Protein AF-0000000087415849 (afdb_homodimer)

Solvent-accessible surface area (backbone atoms only — not comparable to full-atom values): 15304 Å² total; per-residue (Å²): 127,68,75,73,35,54,38,46,50,70,67,53,24,67,63,36,63,35,88,40,70,30,38,39,34,35,32,37,76,85,81,66,40,75,42,67,36,40,42,42,52,35,32,41,36,89,84,18,43,37,34,25,36,55,45,55,60,80,37,65,64,57,57,14,32,71,75,35,32,56,36,37,39,36,40,61,42,97,49,34,28,35,33,37,31,29,44,39,47,65,53,69,80,41,80,63,102,55,57,24,25,45,34,42,32,43,42,58,36,31,32,62,30,50,41,89,51,55,30,42,72,36,57,46,38,64,42,75,74,56,60,65,68,59,50,52,51,50,48,54,55,50,52,55,53,40,75,74,101,128,68,74,74,35,53,38,45,50,70,67,53,25,66,62,36,63,35,90,40,70,30,38,40,35,36,33,36,75,84,80,66,40,75,43,66,38,39,45,40,52,35,31,41,36,90,84,18,42,37,35,25,34,55,44,55,59,81,37,65,64,57,56,14,31,69,75,37,32,57,36,36,39,37,41,60,41,97,50,34,27,35,33,37,31,30,44,40,48,64,51,69,80,44,80,65,102,53,56,23,26,45,34,41,31,43,42,58,34,31,32,62,30,49,42,88,51,55,31,41,72,37,56,47,40,64,42,73,74,57,60,66,68,58,51,52,52,50,48,53,55,51,52,55,52,40,75,72,101

Secondary structure (DSSP, 8-state):
-PPEESS--HHHHHH-SSSS-EEEEEE-TTT--EEEEEE--EEEPTTSSEEEEEEETT-HHHHHHHH--EEEEEEEETTEEEEEEEEEEEEEEEESSSEEEEEEEEEEEEEE-PPTTEEEEE--EEEE-S-HHHHHHHHHHHHHHHHT-/-PPEESS--HHHHHH-SSSS-EEEEEE-TTT--EEEEEE--EEEPTTSSEEEEEEETT-HHHHHHHH--EEEEEEEETTEEEEEEEEEEEEEEEESSSEEEEEEEEEEEEEE-PPTTEEEEE--EEEE-S-HHHHHHHHHHHHHHHHT-

InterPro domains:
  IPR012349 FMN-binding split barrel [G3DSA:2.30.110.10] (2-148)

Radius of gyration: 18.66 Å; Cα contacts (8 Å, |Δi|>4): 755; chains: 2; bounding box: 39×53×45 Å

pLDDT: mean 96.97, std 5.32, range [48.12, 98.94]

Structure (mmCIF, N/CA/C/O backbone):
data_AF-0000000087415849-model_v1
#
loop_
_entity.id
_entity.type
_entity.pdbx_description
1 polymer "Pyridoxamine 5'-phosphate oxidase putative domain-containing protein"
#
loop_
_atom_site.group_PDB
_atom_site.id
_atom_site.type_symbol
_atom_site.label_atom_id
_atom_site.label_alt_id
_atom_site.label_comp_id
_atom_site.label_asym_id
_atom_site.label_entity_id
_atom_site.label_seq_id
_atom_site.pdbx_PDB_ins_code
_atom_site.Cartn_x
_atom_site.Cartn_y
_atom_site.Cartn_z
_atom_site.occupancy
_atom_site.B_iso_or_equiv
_atom_site.auth_seq_id
_atom_site.auth_comp_id
_atom_site.auth_asym_id
_atom_site.auth_atom_id
_atom_site.pdbx_PDB_model_num
ATOM 1 N N . MET A 1 1 ? -17.453 6.531 6.57 1 48.94 1 MET A N 1
ATOM 2 C CA . MET A 1 1 ? -16.547 5.484 6.086 1 48.94 1 MET A CA 1
ATOM 3 C C . MET A 1 1 ? -17.203 4.699 4.949 1 48.94 1 MET A C 1
ATOM 5 O O . MET A 1 1 ? -18.422 4.527 4.922 1 48.94 1 MET A O 1
ATOM 9 N N . GLY A 1 2 ? -16.5 4.715 3.727 1 64.19 2 GLY A N 1
ATOM 10 C CA . GLY A 1 2 ? -17.203 4.125 2.598 1 64.19 2 GLY A CA 1
ATOM 11 C C . GLY A 1 2 ? -17.672 2.711 2.867 1 64.19 2 GLY A C 1
ATOM 12 O O . GLY A 1 2 ? -17.281 2.092 3.855 1 64.19 2 GLY A O 1
ATOM 13 N N . LYS A 1 3 ? -18.625 2.18 2.221 1 79.44 3 LYS A N 1
ATOM 14 C CA . LYS A 1 3 ? -19.219 0.847 2.27 1 79.44 3 LYS A CA 1
ATOM 15 C C . LYS A 1 3 ? -18.156 -0.236 2.154 1 79.44 3 LYS A C 1
ATOM 17 O O . LYS A 1 3 ? -17.234 -0.13 1.333 1 79.44 3 LYS A O 1
ATOM 22 N N . VAL A 1 4 ? -18.125 -1.178 3.168 1 93.56 4 VAL A N 1
ATOM 23 C CA . VAL A 1 4 ? -17.25 -2.348 3.145 1 93.56 4 VAL A CA 1
ATOM 24 C C . VAL A 1 4 ? -17.984 -3.531 2.525 1 93.56 4 VAL A C 1
ATOM 26 O O . VAL A 1 4 ? -19.078 -3.896 2.979 1 93.56 4 VAL A O 1
ATOM 29 N N . LEU A 1 5 ? -17.391 -4.109 1.43 1 96.62 5 LEU A N 1
ATOM 30 C CA . LEU A 1 5 ? -17.953 -5.277 0.756 1 96.62 5 LEU A CA 1
ATOM 31 C C . LEU A 1 5 ? -17.188 -6.543 1.134 1 96.62 5 LEU A C 1
ATOM 33 O O . LEU A 1 5 ? -16.062 -6.469 1.619 1 96.62 5 LEU A O 1
ATOM 37 N N . ASP A 1 6 ? -17.844 -7.691 0.842 1 97.69 6 ASP A N 1
ATOM 38 C CA . ASP A 1 6 ? -17.172 -8.938 1.201 1 97.69 6 ASP A CA 1
ATOM 39 C C . ASP A 1 6 ? -16.703 -9.68 -0.044 1 97.69 6 ASP A C 1
ATOM 41 O O . ASP A 1 6 ? -16.25 -10.828 0.046 1 97.69 6 ASP A O 1
ATOM 45 N N . THR A 1 7 ? -16.922 -9.07 -1.147 1 98.38 7 THR A N 1
ATOM 46 C CA . THR A 1 7 ? -16.422 -9.57 -2.424 1 98.38 7 THR A CA 1
ATOM 47 C C . THR A 1 7 ? -15.953 -8.414 -3.305 1 98.38 7 THR A C 1
ATOM 49 O O . THR A 1 7 ? -16.406 -7.281 -3.148 1 98.38 7 THR A O 1
ATOM 52 N N . LEU A 1 8 ? -15.016 -8.734 -4.16 1 98.69 8 LEU A N 1
ATOM 53 C CA . LEU A 1 8 ? -14.641 -7.746 -5.168 1 98.69 8 LEU A CA 1
ATOM 54 C C . LEU A 1 8 ? -15.812 -7.422 -6.082 1 98.69 8 LEU A C 1
ATOM 56 O O . LEU A 1 8 ? -16.578 -8.312 -6.457 1 98.69 8 LEU A O 1
ATOM 60 N N . SER A 1 9 ? -15.977 -6.188 -6.391 1 97.88 9 SER A N 1
ATOM 61 C CA . SER A 1 9 ? -16.906 -5.824 -7.457 1 97.88 9 SER A CA 1
ATOM 62 C C . SER A 1 9 ? -16.469 -6.406 -8.797 1 97.88 9 SER A C 1
ATOM 64 O O . SER A 1 9 ? -15.297 -6.754 -8.969 1 97.88 9 SER A O 1
ATOM 66 N N . GLU A 1 10 ? -17.328 -6.453 -9.727 1 97.62 10 GLU A N 1
ATOM 67 C CA . GLU A 1 10 ? -16.984 -6.922 -11.062 1 97.62 10 GLU A CA 1
ATOM 68 C C . GLU A 1 10 ? -15.906 -6.047 -11.695 1 97.62 10 GLU A C 1
ATOM 70 O O . GLU A 1 10 ? -15.062 -6.543 -12.445 1 97.62 10 GLU A O 1
ATOM 75 N N . GLU A 1 11 ? -15.977 -4.793 -11.492 1 97.62 11 GLU A N 1
ATOM 76 C CA . GLU A 1 11 ? -14.984 -3.859 -12.008 1 97.62 11 GLU A CA 1
ATOM 77 C C . GLU A 1 11 ? -13.586 -4.191 -11.477 1 97.62 11 GLU A C 1
ATOM 79 O O . GLU A 1 11 ? -12.625 -4.219 -12.242 1 97.62 11 GLU A O 1
ATOM 84 N N . LEU A 1 12 ? -13.531 -4.453 -10.172 1 98.31 12 LEU A N 1
ATOM 85 C CA . LEU A 1 12 ? -12.242 -4.777 -9.57 1 98.31 12 LEU A CA 1
ATOM 86 C C . LEU A 1 12 ? -11.742 -6.133 -10.055 1 98.31 12 LEU A C 1
ATOM 88 O O . LEU A 1 12 ? -10.547 -6.324 -10.25 1 98.31 12 LEU A O 1
ATOM 92 N N . VAL A 1 13 ? -12.695 -7.074 -10.195 1 98.44 13 VAL A N 1
ATOM 93 C CA . VAL A 1 13 ? -12.312 -8.375 -10.75 1 98.44 13 VAL A CA 1
ATOM 94 C C . VAL A 1 13 ? -11.688 -8.18 -12.125 1 98.44 13 VAL A C 1
ATOM 96 O O . VAL A 1 13 ? -10.633 -8.742 -12.414 1 98.44 13 VAL A O 1
ATOM 99 N N . GLY A 1 14 ? -12.352 -7.395 -12.961 1 98.06 14 GLY A N 1
ATOM 100 C CA . GLY A 1 14 ? -11.828 -7.125 -14.289 1 98.06 14 GLY A CA 1
ATOM 101 C C . GLY A 1 14 ? -10.5 -6.398 -14.273 1 98.06 14 GLY A C 1
ATOM 102 O O . GLY A 1 14 ? -9.656 -6.609 -15.148 1 98.06 14 GLY A O 1
ATOM 103 N N . TYR A 1 15 ? -10.273 -5.555 -13.352 1 98.19 15 TYR A N 1
ATOM 104 C CA . TYR A 1 15 ? -9.07 -4.75 -13.219 1 98.19 15 TYR A CA 1
ATOM 105 C C . TYR A 1 15 ? -7.887 -5.602 -12.773 1 98.19 15 TYR A C 1
ATOM 107 O O . TYR A 1 15 ? -6.754 -5.383 -13.211 1 98.19 15 TYR A O 1
ATOM 115 N N . LEU A 1 16 ? -8.18 -6.594 -11.883 1 98.5 16 LEU A N 1
ATOM 116 C CA . LEU A 1 16 ? -7.121 -7.383 -11.258 1 98.5 16 LEU A CA 1
ATOM 117 C C . LEU A 1 16 ? -6.918 -8.703 -11.992 1 98.5 16 LEU A C 1
ATOM 119 O O . LEU A 1 16 ? -7.121 -9.773 -11.43 1 98.5 16 LEU A O 1
ATOM 123 N N . GLN A 1 17 ? -6.523 -8.57 -13.195 1 97.69 17 GLN A N 1
ATOM 124 C CA . GLN A 1 17 ? -6.254 -9.727 -14.047 1 97.69 17 GLN A CA 1
ATOM 125 C C . GLN A 1 17 ? -4.793 -9.742 -14.492 1 97.69 17 GLN A C 1
ATOM 127 O O . GLN A 1 17 ? -4.477 -10.25 -15.578 1 97.69 17 GLN A O 1
ATOM 132 N N . GLY A 1 18 ? -3.914 -9.109 -13.68 1 94.69 18 GLY A N 1
ATOM 133 C CA . GLY A 1 18 ? -2.49 -9.055 -13.969 1 94.69 18 GLY A CA 1
ATOM 134 C C . GLY A 1 18 ? -2.045 -7.707 -14.516 1 94.69 18 GLY A C 1
ATOM 135 O O . GLY A 1 18 ? -2.867 -6.816 -14.727 1 94.69 18 GLY A O 1
ATOM 136 N N . GLU A 1 19 ? -0.673 -7.559 -14.531 1 93.12 19 GLU A N 1
ATOM 137 C CA . GLU A 1 19 ? -0.007 -6.395 -15.109 1 93.12 19 GLU A CA 1
ATOM 138 C C . GLU A 1 19 ? -0.35 -5.125 -14.336 1 93.12 19 GLU A C 1
ATOM 140 O O . GLU A 1 19 ? -0.548 -4.066 -14.938 1 93.12 19 GLU A O 1
ATOM 145 N N . ARG A 1 20 ? -0.629 -5.25 -13.117 1 97.5 20 ARG A N 1
ATOM 146 C CA . ARG A 1 20 ? -0.862 -4.141 -12.203 1 97.5 20 ARG A CA 1
ATOM 147 C C . ARG A 1 20 ? 0.138 -4.164 -11.055 1 97.5 20 ARG A C 1
ATOM 149 O O . ARG A 1 20 ? 0.662 -5.223 -10.695 1 97.5 20 ARG A O 1
ATOM 156 N N . ILE A 1 21 ? 0.485 -2.988 -10.555 1 98.81 21 ILE A N 1
ATOM 157 C CA . ILE A 1 21 ? 1.25 -2.902 -9.312 1 98.81 21 ILE A CA 1
ATOM 158 C C . ILE A 1 21 ? 0.306 -3.004 -8.117 1 98.81 21 ILE A C 1
ATOM 160 O O . ILE A 1 21 ? -0.576 -2.16 -7.941 1 98.81 21 ILE A O 1
ATOM 164 N N . VAL A 1 22 ? 0.44 -4.047 -7.324 1 98.94 22 VAL A N 1
ATOM 165 C CA . VAL A 1 22 ? -0.411 -4.273 -6.16 1 98.94 22 VAL A CA 1
ATOM 166 C C . VAL A 1 22 ? 0.448 -4.367 -4.902 1 98.94 22 VAL A C 1
ATOM 168 O O . VAL A 1 22 ? 1.491 -5.023 -4.898 1 98.94 22 VAL A O 1
ATOM 171 N N . SER A 1 23 ? 0.061 -3.613 -3.854 1 98.94 23 SER A N 1
ATOM 172 C CA . SER A 1 23 ? 0.732 -3.715 -2.562 1 98.94 23 SER A CA 1
ATOM 173 C C . SER A 1 23 ? 0.314 -4.98 -1.82 1 98.94 23 SER A C 1
ATOM 175 O O . SER A 1 23 ? -0.87 -5.324 -1.784 1 98.94 23 SER A O 1
ATOM 177 N N . LEU A 1 24 ? 1.244 -5.688 -1.299 1 98.94 24 LEU A N 1
ATOM 178 C CA . LEU A 1 24 ? 1.004 -6.855 -0.456 1 98.94 24 LEU A CA 1
ATOM 179 C C . LEU A 1 24 ? 1.505 -6.609 0.964 1 98.94 24 LEU A C 1
ATOM 181 O O . LEU A 1 24 ? 2.697 -6.383 1.176 1 98.94 24 LEU A O 1
ATOM 185 N N . ILE A 1 25 ? 0.582 -6.594 1.891 1 98.94 25 ILE A N 1
ATOM 186 C CA . ILE A 1 25 ? 0.915 -6.465 3.305 1 98.94 25 ILE A CA 1
ATOM 187 C C . ILE A 1 25 ? 0.754 -7.816 3.998 1 98.94 25 ILE A C 1
ATOM 189 O O . ILE A 1 25 ? -0.307 -8.438 3.918 1 98.94 25 ILE A O 1
ATOM 193 N N . THR A 1 26 ? 1.783 -8.305 4.566 1 98.94 26 THR A N 1
ATOM 194 C CA . THR A 1 26 ? 1.796 -9.508 5.395 1 98.94 26 THR A CA 1
ATOM 195 C C . THR A 1 26 ? 2.369 -9.203 6.773 1 98.94 26 THR A C 1
ATOM 197 O O . THR A 1 26 ? 2.734 -8.062 7.066 1 98.94 26 THR A O 1
ATOM 200 N N . ILE A 1 27 ? 2.352 -10.172 7.637 1 98.75 27 ILE A N 1
ATOM 201 C CA . ILE A 1 27 ? 2.891 -10.023 8.984 1 98.75 27 ILE A CA 1
ATOM 202 C C . ILE A 1 27 ? 4.172 -10.836 9.125 1 98.75 27 ILE A C 1
ATOM 204 O O . ILE A 1 27 ? 4.16 -12.062 8.953 1 98.75 27 ILE A O 1
ATOM 208 N N . ASP A 1 28 ? 5.25 -10.109 9.406 1 98.19 28 ASP A N 1
ATOM 209 C CA . ASP A 1 28 ? 6.547 -10.766 9.555 1 98.19 28 ASP A CA 1
ATOM 210 C C . ASP A 1 28 ? 6.527 -11.781 10.695 1 98.19 28 ASP A C 1
ATOM 212 O O . ASP A 1 28 ? 6.047 -11.484 11.789 1 98.19 28 ASP A O 1
ATOM 216 N N . VAL A 1 29 ? 7.102 -12.914 10.477 1 96.56 29 VAL A N 1
ATOM 217 C CA . VAL A 1 29 ? 7.016 -14.039 11.398 1 96.56 29 VAL A CA 1
ATOM 218 C C . VAL A 1 29 ? 7.82 -13.734 12.664 1 96.56 29 VAL A C 1
ATOM 220 O O . VAL A 1 29 ? 7.414 -14.102 13.766 1 96.56 29 VAL A O 1
ATOM 223 N N . GLU A 1 30 ? 8.883 -13.086 12.531 1 95.81 30 GLU A N 1
ATOM 224 C CA . GLU A 1 30 ? 9.781 -12.852 13.656 1 95.81 30 GLU A CA 1
ATOM 225 C C . GLU A 1 30 ? 9.367 -11.617 14.453 1 95.81 30 GLU A C 1
ATOM 227 O O . GLU A 1 30 ? 9.133 -11.703 15.664 1 95.81 30 GLU A O 1
ATOM 232 N N . SER A 1 31 ? 9.18 -10.508 13.789 1 96.38 31 SER A N 1
ATOM 233 C CA . SER A 1 31 ? 8.914 -9.242 14.477 1 96.38 31 SER A CA 1
ATOM 234 C C . SER A 1 31 ? 7.438 -9.094 14.812 1 96.38 31 SER A C 1
ATOM 236 O O . SER A 1 31 ? 7.062 -8.25 15.633 1 96.38 31 SER A O 1
ATOM 238 N N . LYS A 1 32 ? 6.609 -9.852 14.109 1 96.81 32 LYS A N 1
ATOM 239 C CA . LYS A 1 32 ? 5.156 -9.789 14.242 1 96.81 32 LYS A CA 1
ATOM 240 C C . LYS A 1 32 ? 4.621 -8.438 13.773 1 96.81 32 LYS A C 1
ATOM 242 O O . LYS A 1 32 ? 3.49 -8.062 14.094 1 96.81 32 LYS A O 1
ATOM 247 N N . LYS A 1 33 ? 5.422 -7.684 13.055 1 97.69 33 LYS A N 1
ATOM 248 C CA . LYS A 1 33 ? 5.023 -6.406 12.469 1 97.69 33 LYS A CA 1
ATOM 249 C C . LYS A 1 33 ? 4.668 -6.566 10.992 1 97.69 33 LYS A C 1
ATOM 251 O O . LYS A 1 33 ? 5.129 -7.5 10.336 1 97.69 33 LYS A O 1
ATOM 256 N N . PRO A 1 34 ? 3.83 -5.641 10.516 1 98.75 34 PRO A N 1
ATOM 257 C CA . PRO A 1 34 ? 3.5 -5.719 9.094 1 98.75 34 PRO A CA 1
ATOM 258 C C . PRO A 1 34 ? 4.711 -5.484 8.195 1 98.75 34 PRO A C 1
ATOM 260 O O . PRO A 1 34 ? 5.645 -4.781 8.586 1 98.75 34 PRO A O 1
ATOM 263 N N . THR A 1 35 ? 4.707 -6.074 7.012 1 98.62 35 THR A N 1
ATOM 264 C CA . THR A 1 35 ? 5.641 -5.84 5.914 1 98.62 35 THR A CA 1
ATOM 265 C C . THR A 1 35 ? 4.895 -5.441 4.645 1 98.62 35 THR A C 1
ATOM 267 O O . THR A 1 35 ? 3.707 -5.73 4.5 1 98.62 35 THR A O 1
ATOM 270 N N . LEU A 1 36 ? 5.547 -4.727 3.816 1 98.81 36 LEU A N 1
ATOM 271 C CA . LEU A 1 36 ? 4.965 -4.273 2.559 1 98.81 36 LEU A CA 1
ATOM 272 C C . LEU A 1 36 ? 5.848 -4.668 1.378 1 98.81 36 LEU A C 1
ATOM 274 O O . LEU A 1 36 ? 7.059 -4.445 1.402 1 98.81 36 LEU A O 1
ATOM 278 N N . ASP A 1 37 ? 5.254 -5.273 0.392 1 98.44 37 ASP A N 1
ATOM 279 C CA . ASP A 1 37 ? 5.887 -5.594 -0.884 1 98.44 37 ASP A CA 1
ATOM 280 C C . ASP A 1 37 ? 5 -5.184 -2.057 1 98.44 37 ASP A C 1
ATOM 282 O O . ASP A 1 37 ? 3.801 -4.953 -1.883 1 98.44 37 ASP A O 1
ATOM 286 N N . ALA A 1 38 ? 5.609 -5.051 -3.18 1 98.75 38 ALA A N 1
ATOM 287 C CA . ALA A 1 38 ? 4.848 -4.879 -4.414 1 98.75 38 ALA A CA 1
ATOM 288 C C . ALA A 1 38 ? 4.84 -6.164 -5.238 1 98.75 38 ALA A C 1
ATOM 290 O O . ALA A 1 38 ? 5.875 -6.816 -5.387 1 98.75 38 ALA A O 1
ATOM 291 N N . ILE A 1 39 ? 3.684 -6.527 -5.695 1 98.62 39 ILE A N 1
ATOM 292 C CA . ILE A 1 39 ? 3.545 -7.699 -6.551 1 98.62 39 ILE A CA 1
ATOM 293 C C . ILE A 1 39 ? 2.787 -7.324 -7.82 1 98.62 39 ILE A C 1
ATOM 295 O O . ILE A 1 39 ? 2.115 -6.293 -7.867 1 98.62 39 ILE A O 1
ATOM 299 N N . SER A 1 40 ? 2.893 -8.234 -8.828 1 98.38 40 SER A N 1
ATOM 300 C CA . SER A 1 40 ? 2.248 -7.879 -10.094 1 98.38 40 SER A CA 1
ATOM 301 C C . SER A 1 40 ? 1.547 -9.086 -10.711 1 98.38 40 SER A C 1
ATOM 303 O O . SER A 1 40 ? 0.674 -8.93 -11.57 1 98.38 40 SER A O 1
ATOM 305 N N . TRP A 1 41 ? 2.051 -10.32 -10.398 1 98.44 41 TRP A N 1
ATOM 306 C CA . TRP A 1 41 ? 1.412 -11.523 -10.922 1 98.44 41 TRP A CA 1
ATOM 307 C C . TRP A 1 41 ? 0.203 -11.914 -10.078 1 98.44 41 TRP A C 1
ATOM 309 O O . TRP A 1 41 ? 0.336 -12.633 -9.086 1 98.44 41 TRP A O 1
ATOM 319 N N . LEU A 1 42 ? -1.003 -11.461 -10.492 1 98.75 42 LEU A N 1
ATOM 320 C CA . LEU A 1 42 ? -2.205 -11.75 -9.719 1 98.75 42 LEU A CA 1
ATOM 321 C C . LEU A 1 42 ? -3.426 -11.852 -10.625 1 98.75 42 LEU A C 1
ATOM 323 O O . LEU A 1 42 ? -3.482 -11.195 -11.672 1 98.75 42 LEU A O 1
ATOM 327 N N . VAL A 1 43 ? -4.375 -12.641 -10.219 1 98.75 43 VAL A N 1
ATOM 328 C CA . VAL A 1 43 ? -5.641 -12.828 -10.922 1 98.75 43 VAL A CA 1
ATOM 329 C C . VAL A 1 43 ? -6.789 -12.875 -9.914 1 98.75 43 VAL A C 1
ATOM 331 O O . VAL A 1 43 ? -6.75 -13.656 -8.961 1 98.75 43 VAL A O 1
ATOM 334 N N . ALA A 1 44 ? -7.727 -12 -10.109 1 98.75 44 ALA A N 1
ATOM 335 C CA . ALA A 1 44 ? -8.984 -12.133 -9.375 1 98.75 44 ALA A CA 1
ATOM 336 C C . ALA A 1 44 ? -9.938 -13.094 -10.086 1 98.75 44 ALA A C 1
ATOM 338 O O . ALA A 1 44 ? -10.078 -13.039 -11.312 1 98.75 44 ALA A O 1
ATOM 339 N N . HIS A 1 45 ? -10.531 -13.992 -9.336 1 98.5 45 HIS A N 1
ATOM 340 C CA . HIS A 1 45 ? -11.406 -15 -9.938 1 98.5 45 HIS A CA 1
ATOM 341 C C . HIS A 1 45 ? -12.836 -14.484 -10.062 1 98.5 45 HIS A C 1
ATOM 343 O O . HIS A 1 45 ? -13.242 -13.594 -9.312 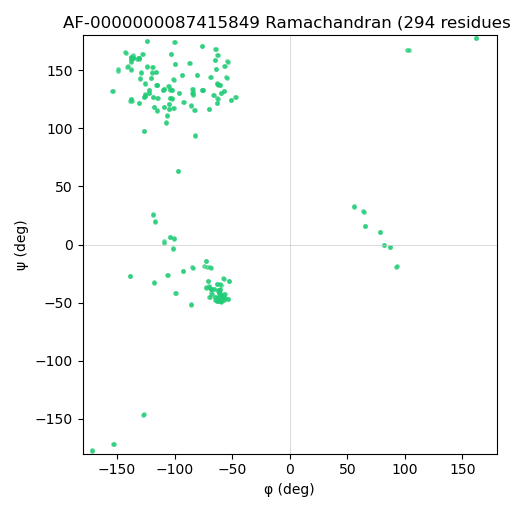1 98.5 45 HIS A O 1
ATOM 349 N N . PRO A 1 46 ? -13.555 -15.094 -11.016 1 97.19 46 PRO A N 1
ATOM 350 C CA . PRO A 1 46 ? -14.953 -14.688 -11.172 1 97.19 46 PRO A CA 1
ATOM 351 C C . PRO A 1 46 ? -15.75 -14.797 -9.875 1 97.19 46 PRO A C 1
ATOM 353 O O . PRO A 1 46 ? -15.555 -15.734 -9.109 1 97.19 46 PRO A O 1
ATOM 356 N N . GLY A 1 47 ? -16.641 -13.922 -9.602 1 97.62 47 GLY A N 1
ATOM 357 C CA . GLY A 1 47 ? -17.453 -13.898 -8.391 1 97.62 47 GLY A CA 1
ATOM 358 C C . GLY A 1 47 ? -16.844 -13.047 -7.293 1 97.62 47 GLY A C 1
ATOM 359 O O . GLY A 1 47 ? -17.531 -12.664 -6.348 1 97.62 47 GLY A O 1
ATOM 360 N N . GLY A 1 48 ? -15.562 -12.766 -7.379 1 98.56 48 GLY A N 1
ATOM 361 C CA . GLY A 1 48 ? -14.914 -11.781 -6.52 1 98.56 48 GLY A CA 1
ATOM 362 C C . GLY A 1 48 ? -14.625 -12.312 -5.129 1 98.56 48 GLY A C 1
ATOM 363 O O . GLY A 1 48 ? -14.25 -11.547 -4.234 1 98.56 48 GLY A O 1
ATOM 364 N N . LYS A 1 49 ? -14.758 -13.57 -4.895 1 98.56 49 LYS A N 1
ATOM 365 C CA . LYS A 1 49 ? -14.609 -14.148 -3.562 1 98.56 49 LYS A CA 1
ATOM 366 C C . LYS A 1 49 ? -13.18 -14.617 -3.32 1 98.56 49 LYS A C 1
ATOM 368 O O . LYS A 1 49 ? -12.766 -14.812 -2.174 1 98.56 49 LYS A O 1
ATOM 373 N N . THR A 1 50 ? -12.438 -14.883 -4.391 1 98.69 50 THR A N 1
ATOM 374 C CA . THR A 1 50 ? -11.07 -15.375 -4.27 1 98.69 50 THR A CA 1
ATOM 375 C C . THR A 1 50 ? -10.156 -14.695 -5.285 1 98.69 50 THR A C 1
ATOM 377 O O . THR A 1 50 ? -10.625 -14.219 -6.324 1 98.69 50 THR A O 1
ATOM 380 N N . LEU A 1 51 ? -8.945 -14.547 -4.977 1 98.44 51 LEU A N 1
ATOM 381 C CA . LEU A 1 51 ? -7.891 -14.156 -5.906 1 98.44 51 LEU A CA 1
ATOM 382 C C . LEU A 1 51 ? -6.625 -14.977 -5.676 1 98.44 51 LEU A C 1
ATOM 384 O O . LEU A 1 51 ? -6.473 -15.602 -4.625 1 98.44 51 LEU A O 1
ATOM 388 N N . SER A 1 52 ? -5.801 -15.055 -6.672 1 98.88 52 SER A N 1
ATOM 389 C CA . SER A 1 52 ? -4.516 -15.742 -6.57 1 98.88 52 SER A CA 1
ATOM 390 C C . SER A 1 52 ? -3.377 -14.859 -7.074 1 98.88 52 SER A C 1
ATOM 392 O O . SER A 1 52 ? -3.568 -14.039 -7.973 1 98.88 52 SER A O 1
ATOM 394 N N . PHE A 1 53 ? -2.234 -15.016 -6.504 1 98.88 53 PHE A N 1
ATOM 395 C CA . PHE A 1 53 ? -1.031 -14.367 -7.008 1 98.88 53 PHE A CA 1
ATOM 396 C C . PHE A 1 53 ? 0.181 -15.273 -6.863 1 98.88 53 PHE A C 1
ATOM 398 O O . PHE A 1 53 ? 0.114 -16.297 -6.184 1 98.88 53 PHE A O 1
ATOM 405 N N . ALA A 1 54 ? 1.223 -14.914 -7.543 1 98.56 54 ALA A N 1
ATOM 406 C CA . ALA A 1 54 ? 2.455 -15.695 -7.5 1 98.56 54 ALA A CA 1
ATOM 407 C C . ALA A 1 54 ? 3.621 -14.859 -6.992 1 98.56 54 ALA A C 1
ATOM 409 O O . ALA A 1 54 ? 3.701 -13.656 -7.27 1 98.56 54 ALA A O 1
ATOM 410 N N . VAL A 1 55 ? 4.461 -15.492 -6.254 1 98.38 55 VAL A N 1
ATOM 411 C CA . VAL A 1 55 ? 5.715 -14.898 -5.797 1 98.38 55 VAL A CA 1
ATOM 412 C C . VAL A 1 55 ? 6.852 -15.906 -5.953 1 98.38 55 VAL A C 1
ATOM 414 O O . VAL A 1 55 ? 6.605 -17.094 -6.148 1 98.38 55 VAL A O 1
ATOM 417 N N . GLY A 1 56 ? 8.102 -15.367 -5.965 1 97.69 56 GLY A N 1
ATOM 418 C CA . GLY A 1 56 ? 9.227 -16.297 -5.945 1 97.69 56 GLY A CA 1
ATOM 419 C C . GLY A 1 56 ? 9.195 -17.25 -4.762 1 97.69 56 GLY A C 1
ATOM 420 O O . GLY A 1 56 ? 8.703 -16.891 -3.688 1 97.69 56 GLY A O 1
ATOM 421 N N . HIS A 1 57 ? 9.789 -18.406 -4.914 1 97.75 57 HIS A N 1
ATOM 422 C CA . HIS A 1 57 ? 9.664 -19.469 -3.916 1 97.75 57 HIS A CA 1
ATOM 423 C C . HIS A 1 57 ? 10.391 -19.094 -2.625 1 97.75 57 HIS A C 1
ATOM 425 O O . HIS A 1 57 ? 10.094 -19.641 -1.562 1 97.75 57 HIS A O 1
ATOM 431 N N . LYS A 1 58 ? 11.336 -18.141 -2.643 1 96.81 58 LYS A N 1
ATOM 432 C CA . LYS A 1 58 ? 12.07 -17.734 -1.451 1 96.81 58 LYS A CA 1
ATOM 433 C C . LYS A 1 58 ? 11.508 -16.438 -0.875 1 96.81 58 LYS A C 1
ATOM 435 O O . LYS A 1 58 ? 12.102 -15.844 0.024 1 96.81 58 LYS A O 1
ATOM 440 N N . ALA A 1 59 ? 10.438 -15.992 -1.454 1 97.25 59 ALA A N 1
ATOM 441 C CA . ALA A 1 59 ? 9.852 -14.727 -1.008 1 97.25 59 ALA A CA 1
ATOM 442 C C . ALA A 1 59 ? 9.516 -14.773 0.479 1 97.25 59 ALA A C 1
ATOM 444 O O . ALA A 1 59 ? 8.898 -15.734 0.952 1 97.25 59 ALA A O 1
ATOM 445 N N . THR A 1 60 ? 9.914 -13.75 1.182 1 97.19 60 THR A N 1
ATOM 446 C CA . THR A 1 60 ? 9.609 -13.609 2.602 1 97.19 60 THR A CA 1
ATOM 447 C C . THR A 1 60 ? 8.102 -13.57 2.828 1 97.19 60 THR A C 1
ATOM 449 O O . THR A 1 60 ? 7.602 -14.086 3.832 1 97.19 60 THR A O 1
ATOM 452 N N . SER A 1 61 ? 7.34 -12.977 1.879 1 98.5 61 SER A N 1
ATOM 453 C CA . SER A 1 61 ? 5.887 -12.883 2.006 1 98.5 61 SER A CA 1
ATOM 454 C C . SER A 1 61 ? 5.254 -14.273 2.051 1 98.5 61 SER A C 1
ATOM 456 O O . SER A 1 61 ? 4.281 -14.492 2.777 1 98.5 61 SER A O 1
ATOM 458 N N . ALA A 1 62 ? 5.742 -15.219 1.239 1 98.56 62 ALA A N 1
ATOM 459 C CA . ALA A 1 62 ? 5.215 -16.578 1.271 1 98.56 62 ALA A CA 1
ATOM 460 C C . ALA A 1 62 ? 5.434 -17.219 2.639 1 98.56 62 ALA A C 1
ATOM 462 O O . ALA A 1 62 ? 4.527 -17.844 3.188 1 98.56 62 ALA A O 1
ATOM 463 N N . ARG A 1 63 ? 6.617 -17.062 3.166 1 98.06 63 ARG A N 1
ATOM 464 C CA . ARG A 1 63 ? 6.926 -17.578 4.496 1 98.06 63 ARG A CA 1
ATOM 465 C C . ARG A 1 63 ? 6.016 -16.953 5.551 1 98.06 63 ARG A C 1
ATOM 467 O O . ARG A 1 63 ? 5.492 -17.656 6.418 1 98.06 63 ARG A O 1
ATOM 474 N N . ASN A 1 64 ? 5.891 -15.633 5.512 1 98.75 64 ASN A N 1
ATOM 475 C CA . ASN A 1 64 ? 5.012 -14.93 6.438 1 98.75 64 ASN A CA 1
ATOM 476 C C . ASN A 1 64 ? 3.594 -15.5 6.402 1 98.75 64 ASN A C 1
ATOM 478 O O . ASN A 1 64 ? 3.002 -15.766 7.449 1 98.75 64 ASN A O 1
ATOM 482 N N . ILE A 1 65 ? 3.057 -15.695 5.223 1 98.81 65 ILE A N 1
ATOM 483 C CA . ILE A 1 65 ? 1.675 -16.125 5.031 1 98.81 65 ILE A CA 1
ATOM 484 C C . ILE A 1 65 ? 1.489 -17.531 5.582 1 98.81 65 ILE A C 1
ATOM 486 O O . ILE A 1 65 ? 0.44 -17.844 6.148 1 98.81 65 ILE A O 1
ATOM 490 N N . GLN A 1 66 ? 2.488 -18.359 5.395 1 98.38 66 GLN A N 1
ATOM 491 C CA . GLN A 1 66 ? 2.42 -19.703 5.934 1 98.38 66 GLN A CA 1
ATOM 492 C C . GLN A 1 66 ? 2.219 -19.688 7.445 1 98.38 66 GLN A C 1
ATOM 494 O O . GLN A 1 66 ? 1.573 -20.578 8.008 1 98.38 66 GLN A O 1
ATOM 499 N N . HIS A 1 67 ? 2.682 -18.688 8.102 1 98.19 67 HIS A N 1
ATOM 500 C CA . HIS A 1 67 ? 2.619 -18.609 9.555 1 98.19 67 HIS A CA 1
ATOM 501 C C . HIS A 1 67 ? 1.455 -17.734 10.008 1 98.19 67 HIS A C 1
ATOM 503 O O . HIS A 1 67 ? 0.837 -18 11.039 1 98.19 67 HIS A O 1
ATOM 509 N N . GLU A 1 68 ? 1.232 -16.641 9.367 1 98.31 68 GLU A N 1
ATOM 510 C CA . GLU A 1 68 ? 0.134 -15.719 9.602 1 98.31 68 GLU A CA 1
ATOM 511 C C . GLU A 1 68 ? -0.64 -15.438 8.32 1 98.31 68 GLU A C 1
ATOM 513 O O . GLU A 1 68 ? -0.277 -14.539 7.551 1 98.31 68 GLU A O 1
ATOM 518 N N . PRO A 1 69 ? -1.76 -16.141 8.133 1 98.62 69 PRO A N 1
ATOM 519 C CA . PRO A 1 69 ? -2.428 -16.156 6.832 1 98.62 69 PRO A CA 1
ATOM 520 C C . PRO A 1 69 ? -3.137 -14.844 6.508 1 98.62 69 PRO A C 1
ATOM 522 O O . PRO A 1 69 ? -3.574 -14.633 5.375 1 98.62 69 PRO A O 1
ATOM 525 N N . TYR A 1 70 ? -3.312 -13.977 7.52 1 98.69 70 TYR A N 1
ATOM 526 C CA . TYR A 1 70 ? -3.975 -12.695 7.273 1 98.69 70 TYR A CA 1
ATOM 527 C C . TYR A 1 70 ? -3.137 -11.812 6.359 1 98.69 70 TYR A C 1
ATOM 529 O O . TYR A 1 70 ? -1.941 -11.625 6.59 1 98.69 70 TYR A O 1
ATOM 537 N N . IL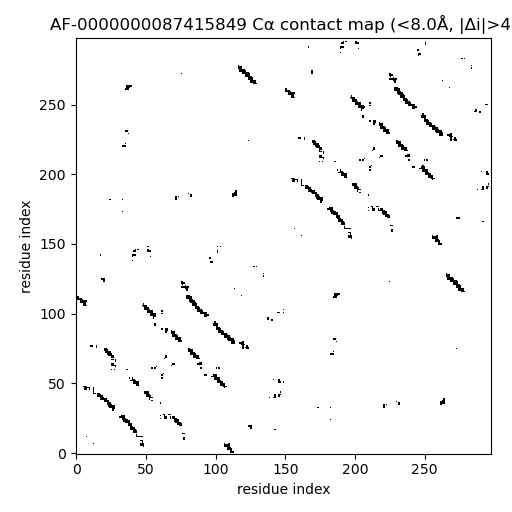E A 1 71 ? -3.74 -11.289 5.285 1 98.94 71 ILE A N 1
ATOM 538 C CA . ILE A 1 71 ? -3.01 -10.391 4.395 1 98.94 71 ILE A CA 1
ATOM 539 C C . ILE A 1 71 ? -3.904 -9.219 3.994 1 98.94 71 ILE A C 1
ATOM 541 O O . ILE A 1 71 ? -5.121 -9.266 4.191 1 98.94 71 ILE A O 1
ATOM 545 N N . ILE A 1 72 ? -3.363 -8.164 3.533 1 98.94 72 ILE A N 1
ATOM 546 C CA . ILE A 1 72 ? -4.035 -7.07 2.844 1 98.94 72 ILE A CA 1
ATOM 547 C C . ILE A 1 72 ? -3.416 -6.871 1.462 1 98.94 72 ILE A C 1
ATOM 549 O O . ILE A 1 72 ? -2.193 -6.902 1.313 1 98.94 72 ILE A O 1
ATOM 553 N N . LEU A 1 73 ? -4.18 -6.758 0.484 1 98.94 73 LEU A N 1
ATOM 554 C CA . LEU A 1 73 ? -3.775 -6.27 -0.829 1 98.94 73 LEU A CA 1
ATOM 555 C C . LEU A 1 73 ? -4.246 -4.832 -1.044 1 98.94 73 LEU A C 1
ATOM 557 O O . LEU A 1 73 ? -5.414 -4.52 -0.805 1 98.94 73 LEU A O 1
ATOM 561 N N . GLY A 1 74 ? -3.371 -3.943 -1.381 1 98.94 74 GLY A N 1
ATOM 562 C CA . GLY A 1 74 ? -3.689 -2.562 -1.703 1 98.94 74 GLY A CA 1
ATOM 563 C C . GLY A 1 74 ? -3.695 -2.283 -3.195 1 98.94 74 GLY A C 1
ATOM 564 O O . GLY A 1 74 ? -2.748 -2.635 -3.9 1 98.94 74 GLY A O 1
ATOM 565 N N . VAL A 1 75 ? -4.688 -1.628 -3.641 1 98.88 75 VAL A N 1
ATOM 566 C CA . VAL A 1 75 ? -4.883 -1.386 -5.066 1 98.88 75 VAL A CA 1
ATOM 567 C C . VAL A 1 75 ? -5.055 0.111 -5.316 1 98.88 75 VAL A C 1
ATOM 569 O O . VAL A 1 75 ? -5.828 0.778 -4.629 1 98.88 75 VAL A O 1
ATOM 572 N N . VAL A 1 76 ? -4.281 0.684 -6.207 1 98.81 76 VAL A N 1
ATOM 573 C CA . VAL A 1 76 ? -4.5 2.014 -6.766 1 98.81 76 VAL A CA 1
ATOM 574 C C . VAL A 1 76 ? -4.973 1.894 -8.211 1 98.81 76 VAL A C 1
ATOM 576 O O . VAL A 1 76 ? -4.18 1.594 -9.109 1 98.81 76 VAL A O 1
ATOM 579 N N . GLY A 1 77 ? -6.203 2.107 -8.461 1 97.75 77 GLY A N 1
ATOM 580 C CA . GLY A 1 77 ? -6.816 1.902 -9.766 1 97.75 77 GLY A CA 1
ATOM 581 C C . GLY A 1 77 ? -8.328 1.796 -9.703 1 97.75 77 GLY A C 1
ATOM 582 O O . GLY A 1 77 ? -8.914 1.888 -8.617 1 97.75 77 GLY A O 1
ATOM 583 N N . ALA A 1 78 ? -8.938 1.655 -10.938 1 96.56 78 ALA A N 1
ATOM 584 C CA . ALA A 1 78 ? -10.398 1.619 -11.039 1 96.56 78 ALA A CA 1
ATOM 585 C C . ALA A 1 78 ? -11.023 2.863 -10.414 1 96.56 78 ALA A C 1
ATOM 587 O O . ALA A 1 78 ? -12.023 2.768 -9.703 1 96.56 78 ALA A O 1
ATOM 588 N N . GLY A 1 79 ? -10.328 3.975 -10.492 1 97.38 79 GLY A N 1
ATOM 589 C CA . GLY A 1 79 ? -10.828 5.281 -10.094 1 97.38 79 GLY A CA 1
ATOM 590 C C . GLY A 1 79 ? -10.617 5.578 -8.625 1 97.38 79 GLY A C 1
ATOM 591 O O . GLY A 1 79 ? -10.969 6.656 -8.148 1 97.38 79 GLY A O 1
ATOM 592 N N . SER A 1 80 ? -10.07 4.656 -7.887 1 98.25 80 SER A N 1
ATOM 593 C CA . SER A 1 80 ? -9.961 4.828 -6.441 1 98.25 80 SER A CA 1
ATOM 594 C C . SER A 1 80 ? -8.781 4.039 -5.879 1 98.25 80 SER A C 1
ATOM 596 O O . SER A 1 80 ? -7.844 3.707 -6.613 1 98.25 80 SER A O 1
ATOM 598 N N . CYS A 1 81 ? -8.641 3.951 -4.578 1 98.81 81 CYS A N 1
ATOM 599 C CA . CYS A 1 81 ? -7.742 3.082 -3.828 1 98.81 81 CYS A CA 1
ATOM 600 C C . CYS A 1 81 ? -8.523 2.086 -2.982 1 98.81 81 CYS A C 1
ATOM 602 O O . CYS A 1 81 ? -9.508 2.455 -2.33 1 98.81 81 CYS A O 1
ATOM 604 N N . PHE A 1 82 ? -8.078 0.854 -2.975 1 98.81 82 PHE A N 1
ATOM 605 C CA . PHE A 1 82 ? -8.828 -0.169 -2.258 1 98.81 82 PHE A CA 1
ATOM 606 C C . PHE A 1 82 ? -7.914 -0.972 -1.343 1 98.81 82 PHE A C 1
ATOM 608 O O . PHE A 1 82 ? -6.75 -1.206 -1.673 1 98.81 82 PHE A O 1
ATOM 615 N N . SER A 1 83 ? -8.438 -1.318 -0.226 1 98.88 83 SER A N 1
ATOM 616 C CA . SER A 1 83 ? -7.887 -2.324 0.674 1 98.88 83 SER A CA 1
ATOM 617 C C . SER A 1 83 ? -8.68 -3.623 0.608 1 98.88 83 SER A C 1
ATOM 619 O O . SER A 1 83 ? -9.891 -3.633 0.875 1 98.88 83 SER A O 1
ATOM 621 N N . ILE A 1 84 ? -8.047 -4.68 0.178 1 98.88 84 ILE A N 1
ATOM 622 C CA . ILE A 1 84 ? -8.641 -6.012 0.132 1 98.88 84 ILE A CA 1
ATOM 623 C C . ILE A 1 84 ? -8.047 -6.883 1.234 1 98.88 84 ILE A C 1
ATOM 625 O O . ILE A 1 84 ? -6.859 -7.215 1.196 1 98.88 84 ILE A O 1
ATOM 629 N N . LYS A 1 85 ? -8.844 -7.191 2.191 1 98.88 85 LYS A N 1
ATOM 630 C CA . LYS A 1 85 ? -8.414 -8.023 3.309 1 98.88 85 LYS A CA 1
ATOM 631 C C . LYS A 1 85 ? -8.883 -9.469 3.135 1 98.88 85 LYS A C 1
ATOM 633 O O . LYS A 1 85 ? -9.992 -9.711 2.656 1 98.88 85 LYS A O 1
ATOM 638 N N . GLY A 1 86 ? -8.016 -10.359 3.531 1 98.81 86 GLY A N 1
ATOM 639 C CA . GLY A 1 86 ? -8.422 -11.758 3.438 1 98.81 86 GLY A CA 1
ATOM 640 C C . GLY A 1 86 ? -7.441 -12.703 4.105 1 98.81 86 GLY A C 1
ATOM 641 O O . GLY A 1 86 ? -6.508 -12.266 4.781 1 98.81 86 GLY A O 1
ATOM 642 N N . THR A 1 87 ? -7.75 -13.984 3.99 1 98.88 87 THR A N 1
ATOM 643 C CA . THR A 1 87 ? -6.918 -15.086 4.473 1 98.88 87 THR A CA 1
ATOM 644 C C . THR A 1 87 ? -6.309 -15.852 3.305 1 98.88 87 THR A C 1
ATOM 646 O O . THR A 1 87 ? -7.004 -16.188 2.346 1 98.88 87 THR A O 1
ATOM 649 N N . ALA A 1 88 ? -5.051 -16.109 3.402 1 98.88 88 ALA A N 1
ATOM 650 C CA . ALA A 1 88 ? -4.34 -16.672 2.262 1 98.88 88 ALA A CA 1
ATOM 651 C C . ALA A 1 88 ? -3.748 -18.031 2.613 1 98.88 88 ALA A C 1
ATOM 653 O O . ALA A 1 88 ? -3.477 -18.328 3.781 1 98.88 88 ALA A O 1
ATOM 654 N N . VAL A 1 89 ? -3.586 -18.859 1.601 1 98.75 89 VAL A N 1
ATOM 655 C CA . VAL A 1 89 ? -2.896 -20.141 1.673 1 98.75 89 VAL A CA 1
ATOM 656 C C . VAL A 1 89 ? -1.802 -20.203 0.61 1 98.75 89 VAL A C 1
ATOM 658 O O . VAL A 1 89 ? -2.006 -19.766 -0.526 1 98.75 89 VAL A O 1
ATOM 661 N N . VAL A 1 90 ? -0.668 -20.734 0.988 1 98.75 90 VAL A N 1
ATOM 662 C CA . VAL A 1 90 ? 0.479 -20.812 0.09 1 98.75 90 VAL A CA 1
ATOM 663 C C . VAL A 1 90 ? 0.658 -22.25 -0.403 1 98.75 90 VAL A C 1
ATOM 665 O O . VAL A 1 90 ? 0.556 -23.203 0.378 1 98.75 90 VAL A O 1
ATOM 668 N N . SER A 1 91 ? 0.906 -22.438 -1.646 1 98.44 91 SER A N 1
ATOM 669 C CA . SER A 1 91 ? 1.128 -23.75 -2.238 1 98.44 91 SER A CA 1
ATOM 670 C C . SER A 1 91 ? 2.521 -24.281 -1.911 1 98.44 91 SER A C 1
ATOM 672 O O . SER A 1 91 ? 3.359 -23.547 -1.383 1 98.44 91 SER A O 1
ATOM 674 N N . ASP A 1 92 ? 2.76 -25.547 -2.24 1 97.88 92 ASP A N 1
ATOM 675 C CA . ASP A 1 92 ? 4.133 -26.016 -2.367 1 97.88 92 ASP A CA 1
ATOM 676 C C . ASP A 1 92 ? 4.859 -25.312 -3.506 1 97.88 92 ASP A C 1
ATOM 678 O O . ASP A 1 92 ? 4.25 -24.547 -4.258 1 97.88 92 ASP A O 1
ATOM 682 N N . VAL A 1 93 ? 6.207 -25.531 -3.5 1 98.38 93 VAL A N 1
ATOM 683 C CA . VAL A 1 93 ? 7.008 -24.953 -4.574 1 98.38 93 VAL A CA 1
ATOM 684 C C . VAL A 1 93 ? 6.582 -25.531 -5.914 1 98.38 93 VAL A C 1
ATOM 686 O O . VAL A 1 93 ? 6.438 -26.75 -6.043 1 98.38 93 VAL A O 1
ATOM 689 N N . VAL A 1 94 ? 6.242 -24.688 -6.863 1 97.38 94 VAL A N 1
ATOM 690 C CA . VAL A 1 94 ? 5.965 -25.062 -8.242 1 97.38 94 VAL A CA 1
ATOM 691 C C . VAL A 1 94 ? 7.16 -24.719 -9.125 1 97.38 94 VAL A C 1
ATOM 693 O O . VAL A 1 94 ? 7.621 -23.578 -9.133 1 97.38 94 VAL A O 1
ATOM 696 N N . GLU A 1 95 ? 7.648 -25.656 -9.828 1 97.06 95 GLU A N 1
ATOM 697 C CA . GLU A 1 95 ? 8.836 -25.438 -10.656 1 97.06 95 GLU A CA 1
ATOM 698 C C . GLU A 1 95 ? 8.453 -25.234 -12.117 1 97.06 95 GLU A C 1
ATOM 700 O O . GLU A 1 95 ? 7.871 -26.125 -12.742 1 97.06 95 GLU A O 1
ATOM 705 N N . LYS A 1 96 ? 8.727 -24.125 -12.656 1 94.62 96 LYS A N 1
ATOM 706 C CA . LYS A 1 96 ? 8.648 -23.75 -14.07 1 94.62 96 LYS A CA 1
ATOM 707 C C . LYS A 1 96 ? 9.961 -23.141 -14.555 1 94.62 96 LYS A C 1
ATOM 709 O O . LYS A 1 96 ? 11.039 -23.594 -14.156 1 94.62 96 LYS A O 1
ATOM 714 N N . THR A 1 97 ? 9.93 -22.172 -15.5 1 95.19 97 THR A N 1
ATOM 715 C CA . THR A 1 97 ? 11.148 -21.453 -15.844 1 95.19 97 THR A CA 1
ATOM 716 C C . THR A 1 97 ? 11.812 -20.875 -14.594 1 95.19 97 THR A C 1
ATOM 718 O O . THR A 1 97 ? 13.039 -20.812 -14.508 1 95.19 97 THR A O 1
ATOM 721 N N . MET A 1 98 ? 10.984 -20.531 -13.609 1 95.5 98 MET A N 1
ATOM 722 C CA . MET A 1 98 ? 11.453 -20.156 -12.281 1 95.5 98 MET A CA 1
ATOM 723 C C . MET A 1 98 ? 10.688 -20.906 -11.203 1 95.5 98 MET A C 1
ATOM 725 O O . MET A 1 98 ? 9.641 -21.5 -11.477 1 95.5 98 MET A O 1
ATOM 729 N N . LYS A 1 99 ? 11.273 -20.969 -10.047 1 98 99 LYS A N 1
ATOM 730 C CA . LYS A 1 99 ? 10.586 -21.562 -8.906 1 98 99 LYS A CA 1
ATOM 731 C C . LYS A 1 99 ? 9.672 -20.531 -8.234 1 98 99 LYS A C 1
ATOM 733 O O . LYS A 1 99 ? 10.102 -19.422 -7.91 1 98 99 LYS A O 1
ATOM 738 N N . LEU A 1 100 ? 8.414 -20.969 -8.039 1 98 100 LEU A N 1
ATOM 739 C CA . LEU A 1 100 ? 7.406 -20.031 -7.566 1 98 100 LEU A CA 1
ATOM 740 C C . LEU A 1 100 ? 6.551 -20.656 -6.473 1 98 100 LEU A C 1
ATOM 742 O O . LEU A 1 100 ? 6.625 -21.859 -6.234 1 98 100 LEU A O 1
ATOM 746 N N . ARG A 1 101 ? 5.883 -19.828 -5.727 1 98.5 101 ARG A N 1
ATOM 747 C CA . ARG A 1 101 ? 4.758 -20.203 -4.871 1 98.5 101 ARG A CA 1
ATOM 748 C C . ARG A 1 101 ? 3.469 -19.531 -5.348 1 98.5 101 ARG A C 1
ATOM 750 O O . ARG A 1 101 ? 3.473 -18.375 -5.746 1 98.5 101 ARG A O 1
ATOM 757 N N . ILE A 1 102 ? 2.422 -20.328 -5.344 1 98.75 102 ILE A N 1
ATOM 758 C CA . ILE A 1 102 ? 1.092 -19.797 -5.617 1 98.75 102 ILE A CA 1
ATOM 759 C C . ILE A 1 102 ? 0.376 -19.5 -4.301 1 98.75 102 ILE A C 1
ATOM 761 O O . ILE A 1 102 ? 0.353 -20.344 -3.396 1 98.75 102 ILE A O 1
ATOM 765 N N . VAL A 1 103 ? -0.144 -18.344 -4.215 1 98.94 103 VAL A N 1
ATOM 766 C CA . VAL A 1 103 ? -0.897 -17.953 -3.027 1 98.94 103 VAL A CA 1
ATOM 767 C C . VAL A 1 103 ? -2.359 -17.703 -3.396 1 98.94 103 VAL A C 1
ATOM 769 O O . VAL A 1 103 ? -2.656 -16.969 -4.34 1 98.94 103 VAL A O 1
ATOM 772 N N . THR A 1 104 ? -3.254 -18.344 -2.732 1 98.88 104 THR A N 1
ATOM 773 C CA . THR A 1 104 ? -4.688 -18.156 -2.922 1 98.88 104 THR A CA 1
ATOM 774 C C . THR A 1 104 ? -5.301 -17.438 -1.721 1 98.88 104 THR A C 1
ATOM 776 O O . THR A 1 104 ? -5.043 -17.812 -0.573 1 98.88 104 THR A O 1
ATOM 779 N N . VAL A 1 105 ? -6.098 -16.469 -2.008 1 98.88 105 VAL A N 1
ATOM 780 C CA . VAL A 1 105 ? -6.648 -15.602 -0.969 1 98.88 105 VAL A CA 1
ATOM 781 C C . VAL A 1 105 ? -8.172 -15.719 -0.958 1 98.88 105 VAL A C 1
ATOM 783 O O . VAL A 1 105 ? -8.82 -15.602 -2.002 1 98.88 105 VAL A O 1
ATOM 786 N N . GLU A 1 106 ? -8.727 -16 0.162 1 98.94 106 GLU A N 1
ATOM 787 C CA . GLU A 1 106 ? -10.156 -15.812 0.386 1 98.94 106 GLU A CA 1
ATOM 788 C C . GLU A 1 106 ? -10.453 -14.383 0.834 1 98.94 106 GLU A C 1
ATOM 790 O O . GLU A 1 106 ? -10.008 -13.953 1.897 1 98.94 106 GLU A O 1
ATOM 795 N N . VAL A 1 107 ? -11.258 -13.688 0.05 1 98.88 107 VAL A N 1
ATOM 796 C CA . VAL A 1 107 ? -11.562 -12.281 0.307 1 98.88 107 VAL A CA 1
ATOM 797 C C . VAL A 1 107 ? -12.562 -12.164 1.457 1 98.88 107 VAL A C 1
ATOM 799 O O . VAL A 1 107 ? -13.586 -12.852 1.469 1 98.88 107 VAL A O 1
ATOM 802 N N . GLU A 1 108 ? -12.266 -11.297 2.363 1 98.81 108 GLU A N 1
ATOM 803 C CA . GLU A 1 108 ? -13.133 -11.117 3.523 1 98.81 108 GLU A CA 1
ATOM 804 C C . GLU A 1 108 ? -13.711 -9.711 3.568 1 98.81 108 GLU A C 1
ATOM 806 O O . GLU A 1 108 ? -14.82 -9.5 4.074 1 98.81 108 GLU A O 1
ATOM 811 N N . ALA A 1 109 ? -13.008 -8.742 3.111 1 98.69 109 ALA A N 1
ATOM 812 C CA . ALA A 1 109 ? -13.469 -7.359 3.125 1 98.69 109 ALA A CA 1
ATOM 813 C C . ALA A 1 109 ? -12.797 -6.547 2.021 1 98.69 109 ALA A C 1
ATOM 815 O O . ALA A 1 109 ? -11.594 -6.691 1.781 1 98.69 109 ALA A O 1
ATOM 816 N N . VAL A 1 110 ? -13.492 -5.812 1.271 1 98.81 110 VAL A N 1
ATOM 817 C CA . VAL A 1 110 ? -13.023 -4.855 0.275 1 98.81 110 VAL A CA 1
ATOM 818 C C . VAL A 1 110 ? -13.484 -3.447 0.656 1 98.81 110 VAL A C 1
ATOM 820 O O . VAL A 1 110 ? -14.68 -3.186 0.76 1 98.81 110 VAL A O 1
ATOM 823 N N . GLU A 1 111 ? -12.555 -2.615 0.881 1 98.44 111 GLU A N 1
ATOM 824 C CA . GLU A 1 111 ? -12.867 -1.268 1.347 1 98.44 111 GLU A CA 1
ATOM 825 C C . GLU A 1 111 ? -12.234 -0.211 0.444 1 98.44 111 GLU A C 1
ATOM 827 O O . GLU A 1 111 ? -11.062 -0.322 0.077 1 98.44 111 GLU A O 1
ATOM 832 N N . ASP A 1 112 ? -13.062 0.756 -0.036 1 98.31 112 ASP A N 1
ATOM 833 C CA . ASP A 1 112 ? -12.5 1.953 -0.654 1 98.31 112 ASP A CA 1
ATOM 834 C C . ASP A 1 112 ? -11.82 2.84 0.387 1 98.31 112 ASP A C 1
ATOM 836 O O . ASP A 1 112 ? -12.477 3.359 1.293 1 98.31 112 ASP A O 1
ATOM 840 N N . VAL A 1 113 ? -10.477 3.016 0.235 1 98.31 113 VAL A N 1
ATOM 841 C CA . VAL A 1 113 ? -9.711 3.693 1.276 1 98.31 113 VAL A CA 1
ATOM 842 C C . VAL A 1 113 ? -9.109 4.984 0.721 1 98.31 113 VAL A C 1
ATOM 844 O O . VAL A 1 113 ? -8.109 5.484 1.239 1 98.31 113 VAL A O 1
ATOM 847 N N . MET A 1 114 ? -9.648 5.473 -0.352 1 98.06 114 MET A N 1
ATOM 848 C CA . MET A 1 114 ? -9.258 6.75 -0.942 1 98.06 114 MET A CA 1
ATOM 849 C C . MET A 1 114 ? -9.539 7.902 0.014 1 98.06 114 MET A C 1
ATOM 851 O O . MET A 1 114 ? -10.562 7.902 0.706 1 98.06 114 MET A O 1
ATOM 855 N N . PHE A 1 115 ? -8.602 8.82 0.109 1 96.56 115 PHE A N 1
ATOM 856 C CA . PHE A 1 115 ? -8.867 10 0.926 1 96.56 115 PHE A CA 1
ATOM 857 C C . PHE A 1 115 ? -10 10.82 0.339 1 96.56 115 PHE A C 1
ATOM 859 O O . PHE A 1 115 ? -10.266 10.766 -0.864 1 96.56 115 PHE A O 1
ATOM 866 N N . TYR A 1 116 ? -10.555 11.586 1.191 1 92.31 116 TYR A N 1
ATOM 867 C CA . TYR A 1 116 ? -11.719 12.383 0.82 1 92.31 116 TYR A CA 1
ATOM 868 C C . TYR A 1 116 ? -11.391 13.328 -0.332 1 92.31 116 TYR A C 1
ATOM 870 O O . TYR A 1 116 ? -10.367 14.008 -0.311 1 92.31 116 TYR A O 1
ATOM 878 N N . GLY A 1 117 ? -12.297 13.258 -1.314 1 94.38 117 GLY A N 1
ATOM 879 C CA . GLY A 1 117 ? -12.203 14.188 -2.426 1 94.38 117 GLY A CA 1
ATOM 880 C C . GLY A 1 117 ? -11.195 13.766 -3.479 1 94.38 117 GLY A C 1
ATOM 881 O O . GLY A 1 117 ? -10.945 14.492 -4.438 1 94.38 117 GLY A O 1
ATOM 882 N N . GLY A 1 118 ? -10.562 12.742 -3.316 1 96.88 118 GLY A N 1
ATOM 883 C CA . GLY A 1 118 ? -9.617 12.273 -4.316 1 96.88 118 GLY A CA 1
ATOM 884 C C . GLY A 1 118 ? -10.219 11.281 -5.293 1 96.88 118 GLY A C 1
ATOM 885 O O . GLY A 1 118 ? -11.086 10.492 -4.93 1 96.88 118 GLY A O 1
ATOM 886 N N . LYS A 1 119 ? -9.82 11.297 -6.449 1 98.31 119 LYS A N 1
ATOM 887 C CA . LYS A 1 119 ? -10.125 10.312 -7.484 1 98.31 119 LYS A CA 1
ATOM 888 C C . LYS A 1 119 ? -8.891 9.977 -8.305 1 98.31 119 LYS A C 1
ATOM 890 O O . LYS A 1 119 ? -8.219 10.867 -8.828 1 98.31 119 LYS A O 1
ATOM 895 N N . VAL A 1 120 ? -8.586 8.703 -8.375 1 98.69 120 VAL A N 1
ATOM 896 C CA . VAL A 1 120 ? -7.434 8.305 -9.172 1 98.69 120 VAL A CA 1
ATOM 897 C C . VAL A 1 120 ? -7.668 8.648 -10.641 1 98.69 120 VAL A C 1
ATOM 899 O O . VAL A 1 120 ? -8.664 8.219 -11.234 1 98.69 120 VAL A O 1
ATOM 902 N N . SER A 1 121 ? -6.793 9.43 -11.156 1 98.44 121 SER A N 1
ATOM 903 C CA . SER A 1 121 ? -6.934 9.859 -12.547 1 98.44 121 SER A CA 1
ATOM 904 C C . SER A 1 121 ? -5.93 9.148 -13.445 1 98.44 121 SER A C 1
ATOM 906 O O . SER A 1 121 ? -6.121 9.078 -14.664 1 98.44 121 SER A O 1
ATOM 908 N N . VAL A 1 122 ? -4.832 8.719 -12.969 1 98.5 122 VAL A N 1
ATOM 909 C CA . VAL A 1 122 ? -3.816 7.938 -13.664 1 98.5 122 VAL A CA 1
ATOM 910 C C . VAL A 1 122 ? -3.418 6.734 -12.812 1 98.5 122 VAL A C 1
ATOM 912 O O . VAL A 1 122 ? -3.068 6.883 -11.641 1 98.5 122 VAL A O 1
ATOM 915 N N . GLU A 1 123 ? -3.586 5.605 -13.383 1 98.56 123 GLU A N 1
ATOM 916 C CA . GLU A 1 123 ? -3.17 4.379 -12.711 1 98.56 123 GLU A CA 1
ATOM 917 C C . GLU A 1 123 ? -1.67 4.145 -12.859 1 98.56 123 GLU A C 1
ATOM 919 O O . GLU A 1 123 ? -1.087 4.477 -13.898 1 98.56 123 GLU A O 1
ATOM 924 N N . PRO A 1 124 ? -1.076 3.578 -11.828 1 98.81 124 PRO A N 1
ATOM 925 C CA . PRO A 1 124 ? 0.352 3.289 -11.984 1 98.81 124 PRO A CA 1
ATOM 926 C C . PRO A 1 124 ? 0.624 2.184 -13 1 98.81 124 PRO A C 1
ATOM 928 O O . PRO A 1 124 ? -0.154 1.233 -13.109 1 98.81 124 PRO A O 1
ATOM 931 N N . GLU A 1 125 ? 1.685 2.332 -13.703 1 98.56 125 GLU A N 1
ATOM 932 C CA . GLU A 1 125 ? 2.145 1.323 -14.648 1 98.56 125 GLU A CA 1
ATOM 933 C C . GLU A 1 125 ? 3.627 1.016 -14.453 1 98.56 125 GLU A C 1
ATOM 935 O O . GLU A 1 125 ? 4.352 1.794 -13.828 1 98.56 125 GLU A O 1
ATOM 940 N N . TYR A 1 126 ? 3.979 -0.106 -14.961 1 98.44 126 TYR A N 1
ATOM 941 C CA . TYR A 1 126 ? 5.383 -0.493 -14.945 1 98.44 126 TYR A CA 1
ATOM 942 C C . TYR A 1 126 ? 5.797 -1.117 -16.266 1 98.44 126 TYR A C 1
ATOM 944 O O . TYR A 1 126 ? 4.945 -1.522 -17.062 1 98.44 126 TYR A O 1
ATOM 952 N N . VAL A 1 127 ? 7.07 -1.106 -16.484 1 97.69 127 VAL A N 1
ATOM 953 C CA . VAL A 1 127 ? 7.652 -1.85 -17.594 1 97.69 127 VAL A CA 1
ATOM 954 C C . VAL A 1 127 ? 8.57 -2.947 -17.062 1 97.69 127 VAL A C 1
ATOM 956 O O . VAL A 1 127 ? 9.125 -2.824 -15.969 1 97.69 127 VAL A O 1
ATOM 959 N N . LYS A 1 128 ? 8.602 -4.004 -17.828 1 97.12 128 LYS A N 1
ATOM 960 C CA . LYS A 1 128 ? 9.555 -5.074 -17.531 1 97.12 128 LYS A CA 1
ATOM 961 C C . LYS A 1 128 ? 10.922 -4.773 -18.141 1 97.12 128 LYS A C 1
ATOM 963 O O . LYS A 1 128 ? 11.016 -4.367 -19.297 1 97.12 128 LYS A O 1
ATOM 968 N N . THR A 1 129 ? 11.961 -4.895 -17.328 1 95.88 129 THR A N 1
ATOM 969 C CA . THR A 1 129 ? 13.281 -4.43 -17.734 1 95.88 129 THR A CA 1
ATOM 970 C C . THR A 1 129 ? 14.148 -5.598 -18.188 1 95.88 129 THR A C 1
ATOM 972 O O . THR A 1 129 ? 15.297 -5.406 -18.578 1 95.88 129 THR A O 1
ATOM 975 N N . TYR A 1 130 ? 13.688 -6.77 -18.109 1 91.38 130 TYR A N 1
ATOM 976 C CA . TYR A 1 130 ? 14.43 -7.949 -18.531 1 91.38 130 TYR A CA 1
ATOM 977 C C . TYR A 1 130 ? 13.969 -8.414 -19.906 1 91.38 130 TYR A C 1
ATOM 979 O O . TYR A 1 130 ? 13.117 -7.781 -20.531 1 91.38 130 TYR A O 1
ATOM 987 N N . ASN A 1 131 ? 14.648 -9.43 -20.484 1 92.5 131 ASN A N 1
ATOM 988 C CA . ASN A 1 131 ? 14.406 -9.93 -21.828 1 92.5 131 ASN A CA 1
ATOM 989 C C . ASN A 1 131 ? 12.922 -10.164 -22.094 1 92.5 131 ASN A C 1
ATOM 991 O O . ASN A 1 131 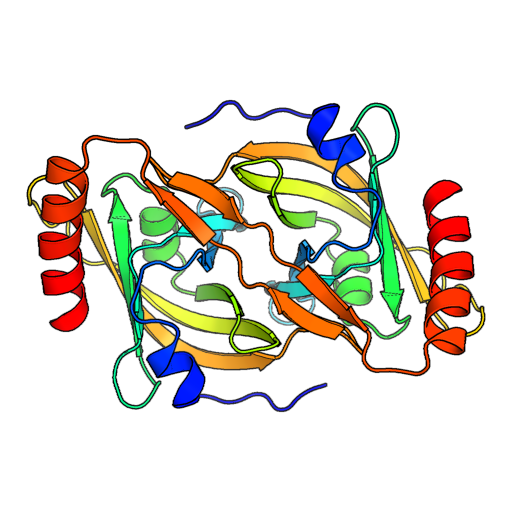? 12.25 -10.867 -21.328 1 92.5 131 ASN A O 1
ATOM 995 N N . ALA A 1 132 ? 12.438 -9.547 -23.219 1 93.5 132 ALA A N 1
ATOM 996 C CA . ALA A 1 132 ? 11.016 -9.57 -23.531 1 93.5 132 ALA A CA 1
ATOM 997 C C . ALA A 1 132 ? 10.523 -11.008 -23.734 1 93.5 132 ALA A C 1
ATOM 999 O O . ALA A 1 132 ? 9.398 -11.344 -23.359 1 93.5 132 ALA A O 1
ATOM 1000 N N . GLU A 1 133 ? 11.344 -11.75 -24.359 1 95.12 133 GLU A N 1
ATOM 1001 C CA . GLU A 1 133 ? 10.969 -13.141 -24.594 1 95.12 133 GLU A CA 1
ATOM 1002 C C . GLU A 1 133 ? 10.844 -13.906 -23.281 1 95.12 133 GLU A C 1
ATOM 1004 O O . GLU A 1 133 ? 9.898 -14.672 -23.094 1 95.12 133 GLU A O 1
ATOM 1009 N N . LEU A 1 134 ? 11.836 -13.688 -22.406 1 94.12 134 LEU A N 1
ATOM 1010 C CA . LEU A 1 134 ? 11.781 -14.305 -21.094 1 94.12 134 LEU A CA 1
ATOM 1011 C C . LEU A 1 134 ? 10.555 -13.828 -20.312 1 94.12 134 LEU A C 1
ATOM 1013 O O . LEU A 1 134 ? 9.859 -14.633 -19.703 1 94.12 134 LEU A O 1
ATOM 1017 N N . ALA A 1 135 ? 10.297 -12.57 -20.406 1 95.19 135 ALA A N 1
ATOM 1018 C CA . ALA A 1 135 ? 9.141 -11.984 -19.719 1 95.19 135 ALA A CA 1
ATOM 1019 C C . ALA A 1 135 ? 7.844 -12.633 -20.188 1 95.19 135 ALA A C 1
ATOM 1021 O O . ALA A 1 135 ? 6.988 -12.977 -19.359 1 95.19 135 ALA A O 1
ATOM 1022 N N . ALA A 1 136 ? 7.66 -12.734 -21.484 1 95.88 136 ALA A N 1
ATOM 1023 C CA . ALA A 1 136 ? 6.461 -13.328 -22.062 1 95.88 136 ALA A CA 1
ATOM 1024 C C . ALA A 1 136 ? 6.301 -14.781 -21.641 1 95.88 136 ALA A C 1
ATOM 1026 O O . ALA A 1 136 ? 5.191 -15.227 -21.344 1 95.88 136 ALA A O 1
ATOM 1027 N N . LYS A 1 137 ? 7.398 -15.469 -21.641 1 96.62 137 LYS A N 1
ATOM 1028 C CA . LYS A 1 137 ? 7.387 -16.875 -21.234 1 96.62 137 LYS A CA 1
ATOM 1029 C C . LYS A 1 137 ? 6.969 -17.016 -19.781 1 96.62 137 LYS A C 1
ATOM 1031 O O . LYS A 1 137 ? 6.102 -17.828 -19.453 1 96.62 137 LYS A O 1
ATOM 1036 N N . LEU A 1 138 ? 7.586 -16.219 -18.906 1 96.19 138 LEU A N 1
ATOM 1037 C CA . LEU A 1 138 ? 7.258 -16.25 -17.484 1 96.19 138 LEU A CA 1
ATOM 1038 C C . LEU A 1 138 ? 5.789 -15.906 -17.266 1 96.19 138 LEU A C 1
ATOM 1040 O O . LEU A 1 138 ? 5.094 -16.594 -16.516 1 96.19 138 LEU A O 1
ATOM 1044 N N . ASP A 1 139 ? 5.293 -14.93 -17.922 1 97.19 139 ASP A N 1
ATOM 1045 C CA . ASP A 1 139 ? 3.898 -14.516 -17.781 1 97.19 139 ASP A CA 1
ATOM 1046 C C . ASP A 1 139 ? 2.951 -15.641 -18.188 1 97.19 139 ASP A C 1
ATOM 1048 O O . ASP A 1 139 ? 1.979 -15.93 -17.484 1 97.19 139 ASP A O 1
ATOM 1052 N N . GLU A 1 140 ? 3.24 -16.188 -19.328 1 97.25 140 GLU A N 1
ATOM 1053 C CA . GLU A 1 140 ? 2.391 -17.266 -19.812 1 97.25 140 GLU A CA 1
ATOM 1054 C C . GLU A 1 140 ? 2.314 -18.406 -18.797 1 97.25 140 GLU A C 1
ATOM 1056 O O . GLU A 1 140 ? 1.229 -18.906 -18.5 1 97.25 140 GLU A O 1
ATOM 1061 N N . GLU A 1 141 ? 3.432 -18.797 -18.281 1 97.56 141 GLU A N 1
ATOM 1062 C CA . GLU A 1 141 ? 3.49 -19.875 -17.297 1 97.56 141 GLU A CA 1
ATOM 1063 C C . GLU A 1 141 ? 2.76 -19.5 -16.016 1 97.56 141 GLU A C 1
ATOM 1065 O O . GLU A 1 141 ? 1.953 -20.281 -15.508 1 97.56 141 GLU A O 1
ATOM 1070 N N . VAL A 1 142 ? 3.037 -18.312 -15.523 1 97.81 142 VAL A N 1
ATOM 1071 C CA . VAL A 1 142 ? 2.529 -17.906 -14.219 1 97.81 142 VAL A CA 1
ATOM 1072 C C . VAL A 1 142 ? 1.02 -17.688 -14.297 1 97.81 142 VAL A C 1
ATOM 1074 O O . VAL A 1 142 ? 0.271 -18.188 -13.453 1 97.81 142 VAL A O 1
ATOM 1077 N N . TYR A 1 143 ? 0.545 -17.031 -15.297 1 97.81 143 TYR A N 1
ATOM 1078 C CA . TYR A 1 143 ? -0.883 -16.75 -15.391 1 97.81 143 TYR A CA 1
ATOM 1079 C C . TYR A 1 143 ? -1.67 -18.016 -15.695 1 97.81 143 TYR A C 1
ATOM 1081 O O . TYR A 1 143 ? -2.816 -18.172 -15.266 1 97.81 143 TYR A O 1
ATOM 1089 N N . GLY A 1 144 ? -1.055 -18.953 -16.438 1 97.31 144 GLY A N 1
ATOM 1090 C CA . GLY A 1 144 ? -1.673 -20.266 -16.578 1 97.31 144 GLY A CA 1
ATOM 1091 C C . GLY A 1 144 ? -1.931 -20.953 -15.25 1 97.31 144 GLY A C 1
ATOM 1092 O O . GLY A 1 144 ? -2.998 -21.531 -15.047 1 97.31 144 GLY A O 1
ATOM 1093 N N . LEU A 1 145 ? -0.982 -20.875 -14.336 1 97.19 145 LEU A N 1
ATOM 1094 C CA . LEU A 1 145 ? -1.103 -21.469 -13.008 1 97.19 145 LEU A CA 1
ATOM 1095 C C . LEU A 1 145 ? -2.152 -20.734 -12.18 1 97.19 145 LEU A C 1
ATOM 1097 O O . LEU A 1 145 ? -2.963 -21.359 -11.5 1 97.19 145 LEU A O 1
ATOM 1101 N N . LEU A 1 146 ? -2.166 -19.375 -12.266 1 98.06 146 LEU A N 1
ATOM 1102 C CA . LEU A 1 146 ? -3.055 -18.562 -11.445 1 98.06 146 LEU A CA 1
ATOM 1103 C C . LEU A 1 146 ? -4.508 -18.75 -11.867 1 98.06 146 LEU A C 1
ATOM 1105 O O . LEU A 1 146 ? -5.398 -18.812 -11.016 1 98.06 146 LEU A O 1
ATOM 1109 N N . ARG A 1 147 ? -4.746 -18.891 -13.117 1 95.56 147 ARG A N 1
ATOM 1110 C CA . ARG A 1 147 ? -6.109 -19.016 -13.609 1 95.56 147 ARG A CA 1
ATOM 1111 C C . ARG A 1 147 ? -6.676 -20.391 -13.289 1 95.56 147 ARG A C 1
ATOM 1113 O O . ARG A 1 147 ? -7.895 -20.578 -13.242 1 95.56 147 ARG A O 1
ATOM 1120 N N . ASN A 1 148 ? -5.82 -21.375 -12.984 1 91.12 148 ASN A N 1
ATOM 1121 C CA . ASN A 1 148 ? -6.258 -22.734 -12.664 1 91.12 148 ASN A CA 1
ATOM 1122 C C . ASN A 1 148 ? -6.184 -23 -11.164 1 91.12 148 ASN A C 1
ATOM 1124 O O . ASN A 1 148 ? -6.301 -24.156 -10.734 1 91.12 148 ASN A O 1
ATOM 1128 N N . SER A 1 149 ? -5.883 -21.969 -10.43 1 90.19 149 SER A N 1
ATOM 1129 C CA . SER A 1 149 ? -5.738 -22.109 -8.984 1 90.19 149 SER A CA 1
ATOM 1130 C C . SER A 1 149 ? -7.059 -21.875 -8.266 1 90.19 149 SER A C 1
ATOM 1132 O O . SER A 1 149 ? -7.938 -21.188 -8.789 1 90.19 149 SER A O 1
ATOM 1134 N N . MET B 1 1 ? 18.109 -9.086 -1.947 1 48.12 1 MET B N 1
ATOM 1135 C CA . MET B 1 1 ? 17.203 -8.078 -1.383 1 48.12 1 MET B CA 1
ATOM 1136 C C . MET B 1 1 ? 17.844 -6.691 -1.455 1 48.12 1 MET B C 1
ATOM 1138 O O . MET B 1 1 ? 19.062 -6.551 -1.369 1 48.12 1 MET B O 1
ATOM 1142 N N . GLY B 1 2 ? 17.078 -5.738 -2.199 1 64.06 2 GLY B N 1
ATOM 1143 C CA . GLY B 1 2 ? 17.75 -4.465 -2.422 1 64.06 2 GLY B CA 1
ATOM 1144 C C . GLY B 1 2 ? 18.25 -3.826 -1.142 1 64.06 2 GLY B C 1
ATOM 1145 O O . GLY B 1 2 ? 17.891 -4.246 -0.044 1 64.06 2 GLY B O 1
ATOM 1146 N N . LYS B 1 3 ? 19.203 -2.973 -1.143 1 79.12 3 LYS B N 1
ATOM 1147 C CA . LYS B 1 3 ? 19.812 -2.205 -0.062 1 79.12 3 LYS B CA 1
ATOM 1148 C C . LYS B 1 3 ? 18.766 -1.476 0.763 1 79.12 3 LYS B C 1
ATOM 1150 O O . LYS B 1 3 ? 17.828 -0.888 0.209 1 79.12 3 LYS B O 1
ATOM 1155 N N . VAL B 1 4 ? 18.766 -1.717 2.123 1 93.25 4 VAL B N 1
ATOM 1156 C CA . VAL B 1 4 ? 17.906 -1.007 3.07 1 93.25 4 VAL B CA 1
ATOM 1157 C C . VAL B 1 4 ? 18.641 0.214 3.615 1 93.25 4 VAL B C 1
ATOM 1159 O O . VAL B 1 4 ? 19.75 0.092 4.145 1 93.25 4 VAL B O 1
ATOM 1162 N N . LEU B 1 5 ? 18.031 1.424 3.434 1 96.56 5 LEU B N 1
ATOM 1163 C CA . LEU B 1 5 ? 18.594 2.676 3.938 1 96.56 5 LEU B CA 1
ATOM 1164 C C . LEU B 1 5 ? 17.859 3.127 5.199 1 96.56 5 LEU B C 1
ATOM 1166 O O . LEU B 1 5 ? 16.734 2.678 5.469 1 96.56 5 LEU B O 1
ATOM 1170 N N . ASP B 1 6 ? 18.516 4.066 5.918 1 97.75 6 ASP B N 1
ATOM 1171 C CA . ASP B 1 6 ? 17.891 4.523 7.148 1 97.75 6 ASP B CA 1
ATOM 1172 C C . ASP B 1 6 ? 17.375 5.953 7.004 1 97.75 6 ASP B C 1
ATOM 1174 O O . ASP B 1 6 ? 16.938 6.562 7.98 1 97.75 6 ASP B O 1
ATOM 1178 N N . THR B 1 7 ? 17.562 6.461 5.852 1 98.31 7 THR B N 1
ATOM 1179 C CA . THR B 1 7 ? 17.016 7.766 5.492 1 98.31 7 THR B CA 1
ATOM 1180 C C . THR B 1 7 ? 16.5 7.762 4.055 1 98.31 7 THR B C 1
ATOM 1182 O O . THR B 1 7 ? 16.953 6.961 3.23 1 98.31 7 THR B O 1
ATOM 1185 N N . LEU B 1 8 ? 15.547 8.633 3.812 1 98.69 8 LEU B N 1
ATOM 1186 C CA . LEU B 1 8 ? 15.117 8.828 2.432 1 98.69 8 LEU B CA 1
ATOM 1187 C C . LEU B 1 8 ? 16.266 9.375 1.583 1 98.69 8 LEU B C 1
ATOM 1189 O O . LEU B 1 8 ? 17.031 10.227 2.041 1 98.69 8 LEU B O 1
ATOM 1193 N N . SER B 1 9 ? 16.391 8.875 0.404 1 97.88 9 SER B N 1
ATOM 1194 C CA . SER B 1 9 ? 17.281 9.523 -0.559 1 97.88 9 SER B CA 1
ATOM 1195 C C . SER B 1 9 ? 16.797 10.93 -0.893 1 97.88 9 SER B C 1
ATOM 1197 O O . SER B 1 9 ? 15.633 11.266 -0.681 1 97.88 9 SER B O 1
ATOM 1199 N N . GLU B 1 10 ? 17.641 11.703 -1.444 1 97.56 10 GLU B N 1
ATOM 1200 C CA . GLU B 1 10 ? 17.266 13.047 -1.875 1 97.56 10 GLU B CA 1
ATOM 1201 C C . GLU B 1 10 ? 16.156 13.008 -2.916 1 97.56 10 GLU B C 1
ATOM 1203 O O . GLU B 1 10 ? 15.281 13.883 -2.941 1 97.56 10 GLU B O 1
ATOM 1208 N N . GLU B 1 11 ? 16.203 12.078 -3.785 1 97.62 11 GLU B N 1
ATOM 1209 C CA . GLU B 1 11 ? 15.18 11.914 -4.809 1 97.62 11 GLU B CA 1
ATOM 1210 C C . GLU B 1 11 ? 13.812 11.672 -4.18 1 97.62 11 GLU B C 1
ATOM 1212 O O . GLU B 1 11 ? 12.82 12.281 -4.586 1 97.62 11 GLU B O 1
ATOM 1217 N N . LEU B 1 12 ? 13.797 10.781 -3.184 1 98.31 12 LEU B N 1
ATOM 1218 C CA . LEU B 1 12 ? 12.531 10.477 -2.518 1 98.31 12 LEU B CA 1
ATOM 1219 C C . LEU B 1 12 ? 12.039 11.68 -1.718 1 98.31 12 LEU B C 1
ATOM 1221 O O . LEU B 1 12 ? 10.836 11.93 -1.647 1 98.31 12 LEU B O 1
ATOM 1225 N N . VAL B 1 13 ? 12.992 12.383 -1.083 1 98.44 13 VAL B N 1
ATOM 1226 C CA . VAL B 1 13 ? 12.617 13.602 -0.374 1 98.44 13 VAL B CA 1
ATOM 1227 C C . VAL B 1 13 ? 11.945 14.578 -1.34 1 98.44 13 VAL B C 1
ATOM 1229 O O . VAL B 1 13 ? 10.891 15.133 -1.033 1 98.44 13 VAL B O 1
ATOM 1232 N N . GLY B 1 14 ? 12.57 14.766 -2.496 1 98.06 14 GLY B N 1
ATOM 1233 C CA . GLY B 1 14 ? 12.008 15.656 -3.498 1 98.06 14 GLY B CA 1
ATOM 1234 C C . GLY B 1 14 ? 10.664 15.188 -4.023 1 98.06 14 GLY B C 1
ATOM 1235 O O . GLY B 1 14 ? 9.805 16 -4.367 1 98.06 14 GLY B O 1
ATOM 1236 N N . TYR B 1 15 ? 10.453 13.938 -4.125 1 98.19 15 TYR B N 1
ATOM 1237 C CA . TYR B 1 15 ? 9.234 13.32 -4.648 1 98.19 15 TYR B CA 1
ATOM 1238 C C . TYR B 1 15 ? 8.086 13.469 -3.66 1 98.19 15 TYR B C 1
ATOM 1240 O O . TYR B 1 15 ? 6.938 13.68 -4.062 1 98.19 15 TYR B O 1
ATOM 1248 N N . LEU B 1 16 ? 8.422 13.359 -2.342 1 98.5 16 LEU B N 1
ATOM 1249 C CA . LEU B 1 16 ? 7.398 13.32 -1.303 1 98.5 16 LEU B CA 1
ATOM 1250 C C . LEU B 1 16 ? 7.191 14.711 -0.696 1 98.5 16 LEU B C 1
ATOM 1252 O O . LEU B 1 16 ? 7.438 14.914 0.495 1 98.5 16 LEU B O 1
ATOM 1256 N N . GLN B 1 17 ? 6.754 15.578 -1.506 1 97.69 17 GLN B N 1
ATOM 1257 C CA . GLN B 1 17 ? 6.469 16.953 -1.097 1 97.69 17 GLN B CA 1
ATOM 1258 C C . GLN B 1 17 ? 4.996 17.281 -1.3 1 97.69 17 GLN B C 1
ATOM 1260 O O . GLN B 1 17 ? 4.648 18.438 -1.557 1 97.69 17 GLN B O 1
ATOM 1265 N N . GLY B 1 18 ? 4.129 16.234 -1.254 1 94.69 18 GLY B N 1
ATOM 1266 C CA . GLY B 1 18 ? 2.693 16.406 -1.424 1 94.69 18 GLY B CA 1
ATOM 1267 C C . GLY B 1 18 ? 2.205 16.016 -2.807 1 94.69 18 GLY B C 1
ATOM 1268 O O . GLY B 1 18 ? 3.004 15.648 -3.674 1 94.69 18 GLY B O 1
ATOM 1269 N N . GLU B 1 19 ? 0.839 15.922 -2.887 1 93.19 19 GLU B N 1
ATOM 1270 C CA . GLU B 1 19 ? 0.132 15.672 -4.137 1 93.19 19 GLU B CA 1
ATOM 1271 C C . GLU B 1 19 ? 0.489 14.297 -4.703 1 93.19 19 GLU B C 1
ATOM 1273 O O . GLU B 1 19 ? 0.653 14.141 -5.914 1 93.19 19 GLU B O 1
ATOM 1278 N N . ARG B 1 20 ? 0.818 13.406 -3.887 1 97.56 20 ARG B N 1
ATOM 1279 C CA . ARG B 1 20 ? 1.066 12.008 -4.227 1 97.56 20 ARG B CA 1
ATOM 1280 C C . ARG B 1 20 ? 0.113 11.086 -3.477 1 97.56 20 ARG B C 1
ATOM 1282 O O . ARG B 1 20 ? -0.369 11.43 -2.395 1 97.56 20 ARG B O 1
ATOM 1289 N N . ILE B 1 21 ? -0.25 9.984 -4.113 1 98.81 21 ILE B N 1
ATOM 1290 C CA . ILE B 1 21 ? -0.973 8.93 -3.408 1 98.81 21 ILE B CA 1
ATOM 1291 C C . ILE B 1 21 ? 0.012 8.055 -2.635 1 98.81 21 ILE B C 1
ATOM 1293 O O . ILE B 1 21 ? 0.884 7.418 -3.227 1 98.81 21 ILE B O 1
ATOM 1297 N N . VAL B 1 22 ? -0.079 8.047 -1.32 1 98.94 22 VAL B N 1
ATOM 1298 C CA . VAL B 1 22 ? 0.812 7.277 -0.462 1 98.94 22 VAL B CA 1
ATOM 1299 C C . VAL B 1 22 ? -0.003 6.312 0.396 1 98.94 22 VAL B C 1
ATOM 1301 O O . VAL B 1 22 ? -1.036 6.688 0.954 1 98.94 22 VAL B O 1
ATOM 1304 N N . SER B 1 23 ? 0.4 5.027 0.416 1 98.94 23 SER B N 1
ATOM 1305 C CA . SER B 1 23 ? -0.225 4.047 1.299 1 98.94 23 SER B CA 1
ATOM 1306 C C . SER B 1 23 ? 0.235 4.23 2.742 1 98.94 23 SER B C 1
ATOM 1308 O O . SER B 1 23 ? 1.425 4.426 3 1 98.94 23 SER B O 1
ATOM 1310 N N . LEU B 1 24 ? -0.665 4.234 3.656 1 98.94 24 LEU B N 1
ATOM 1311 C CA . LEU B 1 24 ? -0.379 4.277 5.086 1 98.94 24 LEU B CA 1
ATOM 1312 C C . LEU B 1 24 ? -0.834 2.994 5.77 1 98.94 24 LEU B C 1
ATOM 1314 O O . LEU B 1 24 ? -2.023 2.666 5.758 1 98.94 24 LEU B O 1
ATOM 1318 N N . ILE B 1 25 ? 0.117 2.26 6.285 1 98.94 25 ILE B N 1
ATOM 1319 C CA . ILE B 1 25 ? -0.169 1.052 7.051 1 98.94 25 ILE B CA 1
ATOM 1320 C C . ILE B 1 25 ? 0.039 1.324 8.539 1 98.94 25 ILE B C 1
ATOM 1322 O O . ILE B 1 25 ? 1.105 1.789 8.945 1 98.94 25 ILE B O 1
ATOM 1326 N N . THR B 1 26 ? -0.956 1.155 9.312 1 98.94 26 THR B N 1
ATOM 1327 C CA . THR B 1 26 ? -0.92 1.229 10.773 1 98.94 26 THR B CA 1
ATOM 1328 C C . THR B 1 26 ? -1.449 -0.062 11.391 1 98.94 26 THR B C 1
ATOM 1330 O O . THR B 1 26 ? -1.825 -0.992 10.672 1 98.94 26 THR B O 1
ATOM 1333 N N . ILE B 1 27 ? -1.382 -0.17 12.672 1 98.75 27 ILE B N 1
ATOM 1334 C CA . ILE B 1 27 ? -1.876 -1.342 13.391 1 98.75 27 ILE B CA 1
ATOM 1335 C C . ILE B 1 27 ? -3.139 -0.976 14.164 1 98.75 27 ILE B C 1
ATOM 1337 O O . ILE B 1 27 ? -3.109 -0.097 15.031 1 98.75 27 ILE B O 1
ATOM 1341 N N . ASP B 1 28 ? -4.215 -1.656 13.797 1 98.19 28 ASP B N 1
ATOM 1342 C CA . ASP B 1 28 ? -5.496 -1.399 14.445 1 98.19 28 ASP B CA 1
ATOM 1343 C C . ASP B 1 28 ? -5.422 -1.688 15.945 1 98.19 28 ASP B C 1
ATOM 1345 O O . ASP B 1 28 ? -4.918 -2.734 16.359 1 98.19 28 ASP B O 1
ATOM 1349 N N . VAL B 1 29 ? -5.984 -0.832 16.734 1 96.56 29 VAL B N 1
ATOM 1350 C CA . VAL B 1 29 ? -5.848 -0.886 18.188 1 96.56 29 VAL B CA 1
ATOM 1351 C C . VAL B 1 29 ? -6.617 -2.086 18.734 1 96.56 29 VAL B C 1
ATOM 1353 O O . VAL B 1 29 ? -6.172 -2.736 19.688 1 96.56 29 VAL B O 1
ATOM 1356 N N . GLU B 1 30 ? -7.703 -2.396 18.172 1 95.81 30 GLU B N 1
ATOM 1357 C CA . GLU B 1 30 ? -8.57 -3.443 18.703 1 95.81 30 GLU B CA 1
ATOM 1358 C C . GLU B 1 30 ? -8.148 -4.82 18.188 1 95.81 30 GLU B C 1
ATOM 1360 O O . GLU B 1 30 ? -7.879 -5.723 18.984 1 95.81 30 GLU B O 1
ATOM 1365 N N . SER B 1 31 ? -7.996 -4.969 16.891 1 96.31 31 SER B N 1
ATOM 1366 C CA . SER B 1 31 ? -7.734 -6.273 16.297 1 96.31 31 SER B CA 1
ATOM 1367 C C . SER B 1 31 ? -6.246 -6.605 16.328 1 96.31 31 SER B C 1
ATOM 1369 O O . SER B 1 31 ? -5.859 -7.762 16.156 1 96.31 31 SER B O 1
ATOM 1371 N N . LYS B 1 32 ? -5.426 -5.574 16.484 1 96.81 32 LYS B N 1
ATOM 1372 C CA . LYS B 1 32 ? -3.971 -5.699 16.453 1 96.81 32 LYS B CA 1
ATOM 1373 C C . LYS B 1 32 ? -3.473 -6.133 15.086 1 96.81 32 LYS B C 1
ATOM 1375 O O . LYS B 1 32 ? -2.344 -6.605 14.945 1 96.81 32 LYS B O 1
ATOM 1380 N N . LYS B 1 33 ? -4.309 -6.023 14.07 1 97.69 33 LYS B N 1
ATOM 1381 C CA . LYS B 1 33 ? -3.953 -6.328 12.688 1 97.69 33 LYS B CA 1
ATOM 1382 C C . LYS B 1 33 ? -3.646 -5.055 11.906 1 97.69 33 LYS B C 1
ATOM 1384 O O . LYS B 1 33 ? -4.113 -3.971 12.266 1 97.69 33 LYS B O 1
ATOM 1389 N N . PRO B 1 34 ? -2.848 -5.223 10.859 1 98.75 34 PRO B N 1
ATOM 1390 C CA . PRO B 1 34 ? -2.564 -4.039 10.047 1 98.75 34 PRO B CA 1
ATOM 1391 C C . PRO B 1 34 ? -3.811 -3.486 9.359 1 98.75 34 PRO B C 1
ATOM 1393 O O . PRO B 1 34 ? -4.742 -4.238 9.062 1 98.75 34 PRO B O 1
ATOM 1396 N N . THR B 1 35 ? -3.836 -2.193 9.117 1 98.62 35 THR B N 1
ATOM 1397 C CA . THR B 1 35 ? -4.812 -1.48 8.297 1 98.62 35 THR B CA 1
ATOM 1398 C C . THR B 1 35 ? -4.121 -0.702 7.184 1 98.62 35 THR B C 1
ATOM 1400 O O . THR B 1 35 ? -2.932 -0.388 7.285 1 98.62 35 THR B O 1
ATOM 1403 N N . LEU B 1 36 ? -4.812 -0.489 6.129 1 98.81 36 LEU B N 1
ATOM 1404 C CA . LEU B 1 36 ? -4.281 0.246 4.988 1 98.81 36 LEU B CA 1
ATOM 1405 C C . LEU B 1 36 ? -5.195 1.406 4.613 1 98.81 36 LEU B C 1
ATOM 1407 O O . LEU B 1 36 ? -6.41 1.229 4.488 1 98.81 36 LEU B O 1
ATOM 1411 N N . ASP B 1 37 ? -4.621 2.57 4.488 1 98.44 37 ASP B N 1
ATOM 1412 C CA . ASP B 1 37 ? -5.293 3.768 3.988 1 98.44 37 ASP B CA 1
ATOM 1413 C C . ASP B 1 37 ? -4.445 4.465 2.926 1 98.44 37 ASP B C 1
ATOM 1415 O O . ASP B 1 37 ? -3.246 4.207 2.811 1 98.44 37 ASP B O 1
ATOM 1419 N N . ALA B 1 38 ? -5.102 5.277 2.152 1 98.75 38 ALA B N 1
ATOM 1420 C CA . ALA B 1 38 ? -4.379 6.168 1.248 1 98.75 38 ALA B CA 1
ATOM 1421 C C . ALA B 1 38 ? -4.375 7.598 1.773 1 98.75 38 ALA B C 1
ATOM 1423 O O . ALA B 1 38 ? -5.398 8.094 2.258 1 98.75 38 ALA B O 1
ATOM 1424 N N . ILE B 1 39 ? -3.23 8.211 1.749 1 98.62 39 ILE B N 1
ATOM 1425 C CA . ILE B 1 39 ? -3.102 9.602 2.158 1 98.62 39 ILE B CA 1
ATOM 1426 C C . ILE B 1 39 ? -2.389 10.398 1.066 1 98.62 39 ILE B C 1
ATOM 1428 O O . ILE B 1 39 ? -1.737 9.82 0.194 1 98.62 39 ILE B O 1
ATOM 1432 N N . SER B 1 40 ? -2.512 11.75 1.169 1 98.38 40 SER B N 1
ATOM 1433 C CA . SER B 1 40 ? -1.912 12.547 0.105 1 98.38 40 SER B CA 1
ATOM 1434 C C . SER B 1 40 ? -1.215 13.781 0.667 1 98.38 40 SER B C 1
ATOM 1436 O O . SER B 1 40 ? -0.373 14.383 -0.003 1 98.38 40 SER B O 1
ATOM 1438 N N . TRP B 1 41 ? -1.683 14.281 1.859 1 98.44 41 TRP B N 1
ATOM 1439 C CA . TRP B 1 41 ? -1.042 15.438 2.475 1 98.44 41 TRP B CA 1
ATOM 1440 C C . TRP B 1 41 ? 0.2 15.023 3.256 1 98.44 41 TRP B C 1
ATOM 1442 O O . TRP B 1 41 ? 0.112 14.68 4.438 1 98.44 41 TRP B O 1
ATOM 1452 N N . LEU B 1 42 ? 1.374 15.078 2.611 1 98.75 42 LEU B N 1
ATOM 1453 C CA . LEU B 1 42 ? 2.605 14.656 3.268 1 98.75 42 LEU B CA 1
ATOM 1454 C C . LEU B 1 42 ? 3.801 15.445 2.75 1 98.75 42 LEU B C 1
ATOM 1456 O O . LEU B 1 42 ? 3.812 15.875 1.592 1 98.75 42 LEU B O 1
ATOM 1460 N N . VAL B 1 43 ? 4.773 15.641 3.611 1 98.75 43 VAL B N 1
ATOM 1461 C CA . VAL B 1 43 ? 6.02 16.328 3.285 1 98.75 43 VAL B CA 1
ATOM 1462 C C . VAL B 1 43 ? 7.199 15.578 3.898 1 98.75 43 VAL B C 1
ATOM 1464 O O . VAL B 1 43 ? 7.207 15.297 5.098 1 98.75 43 VAL B O 1
ATOM 1467 N N . ALA B 1 44 ? 8.117 15.203 3.047 1 98.75 44 ALA B N 1
ATOM 1468 C CA . ALA B 1 44 ? 9.398 14.727 3.557 1 98.75 44 ALA B CA 1
ATOM 1469 C C . ALA B 1 44 ? 10.336 15.891 3.852 1 98.75 44 ALA B C 1
ATOM 1471 O O . ALA B 1 44 ? 10.438 16.828 3.061 1 98.75 44 ALA B O 1
ATOM 1472 N N . HIS B 1 45 ? 10.969 15.859 5.008 1 98.56 45 HIS B N 1
ATOM 1473 C CA . HIS B 1 45 ? 11.836 16.969 5.41 1 98.56 45 HIS B CA 1
ATOM 1474 C C . HIS B 1 45 ? 13.25 16.781 4.875 1 98.56 45 HIS B C 1
ATOM 1476 O O . HIS B 1 45 ? 13.672 15.656 4.602 1 98.56 45 HIS B O 1
ATOM 1482 N N . PRO B 1 46 ? 13.945 17.922 4.758 1 97.19 46 PRO B N 1
ATOM 1483 C CA . PRO B 1 46 ? 15.328 17.812 4.289 1 97.19 46 PRO B CA 1
ATOM 1484 C C . PRO B 1 46 ? 16.172 16.875 5.137 1 97.19 46 PRO B C 1
ATOM 1486 O O . PRO B 1 46 ? 16.016 16.828 6.359 1 97.19 46 PRO B O 1
ATOM 1489 N N . GLY B 1 47 ? 17.062 16.141 4.582 1 97.62 47 GLY B N 1
ATOM 1490 C CA . GLY B 1 47 ? 17.906 15.172 5.27 1 97.62 47 GLY B CA 1
ATOM 1491 C C . GLY B 1 47 ? 17.328 13.766 5.277 1 97.62 47 GLY B C 1
ATOM 1492 O O . GLY B 1 47 ? 18.062 12.797 5.52 1 97.62 47 GLY B O 1
ATOM 1493 N N . GLY B 1 48 ? 16.047 13.641 5.043 1 98.56 48 GLY B N 1
ATOM 1494 C CA . GLY B 1 48 ? 15.422 12.352 4.805 1 98.56 48 GLY B CA 1
ATOM 1495 C C . GLY B 1 48 ? 15.18 11.562 6.074 1 98.56 48 GLY B C 1
ATOM 1496 O O . GLY B 1 48 ? 14.836 10.375 6.02 1 98.56 48 GLY B O 1
ATOM 1497 N N . LYS B 1 49 ? 15.336 12.148 7.215 1 98.5 49 LYS B N 1
ATOM 1498 C CA . LYS B 1 49 ? 15.242 11.438 8.484 1 98.5 49 LYS B CA 1
ATOM 1499 C C . LYS B 1 49 ? 13.82 11.508 9.047 1 98.5 49 LYS B C 1
ATOM 1501 O O . LYS B 1 49 ? 13.453 10.703 9.906 1 98.5 49 LYS B O 1
ATOM 1506 N N . THR B 1 50 ? 13.055 12.5 8.641 1 98.69 50 THR B N 1
ATOM 1507 C CA . THR B 1 50 ? 11.703 12.68 9.148 1 98.69 50 THR B CA 1
ATOM 1508 C C . THR B 1 50 ? 10.742 13.055 8.023 1 98.69 50 THR B C 1
ATOM 1510 O O . THR B 1 50 ? 11.164 13.602 7 1 98.69 50 THR B O 1
ATOM 1513 N N . LEU B 1 51 ? 9.531 12.703 8.148 1 98.44 51 LEU B N 1
ATOM 1514 C CA . LEU B 1 51 ? 8.438 13.172 7.309 1 98.44 51 LEU B CA 1
ATOM 1515 C C . LEU B 1 51 ? 7.203 13.477 8.148 1 98.44 51 LEU B C 1
ATOM 1517 O O . LEU B 1 51 ? 7.098 13.031 9.289 1 98.44 51 LEU B O 1
ATOM 1521 N N . SER B 1 52 ? 6.348 14.312 7.621 1 98.88 52 SER B N 1
ATOM 1522 C CA . SER B 1 52 ? 5.078 14.625 8.273 1 98.88 52 SER B CA 1
ATOM 1523 C C . SER B 1 52 ? 3.91 14.477 7.305 1 98.88 52 SER B C 1
ATOM 1525 O O . SER B 1 52 ? 4.055 14.703 6.102 1 98.88 52 SER B O 1
ATOM 1527 N N . PHE B 1 53 ? 2.795 14.086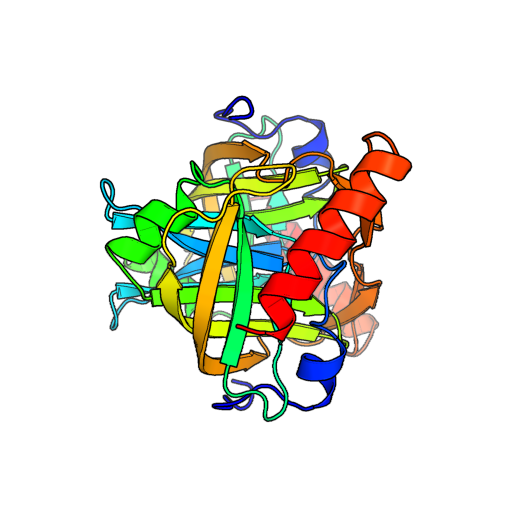 7.809 1 98.88 53 PHE B N 1
ATOM 1528 C CA . PHE B 1 53 ? 1.565 14.07 7.023 1 98.88 53 PHE B CA 1
ATOM 1529 C C . PHE B 1 53 ? 0.374 14.492 7.875 1 98.88 53 PHE B C 1
ATOM 1531 O O . PHE B 1 53 ? 0.48 14.578 9.102 1 98.88 53 PHE B O 1
ATOM 1538 N N . ALA B 1 54 ? -0.69 14.805 7.211 1 98.56 54 ALA B N 1
ATOM 1539 C CA . ALA B 1 54 ? -1.907 15.227 7.898 1 98.56 54 ALA B CA 1
ATOM 1540 C C . ALA B 1 54 ? -3.07 14.297 7.578 1 98.56 54 ALA B C 1
ATOM 1542 O O . ALA B 1 54 ? -3.178 13.789 6.457 1 98.56 5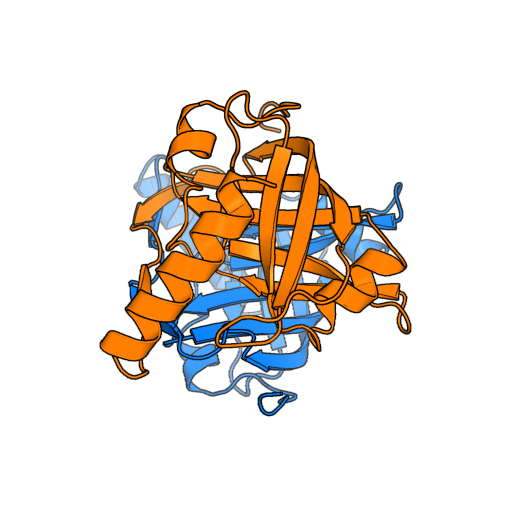4 ALA B O 1
ATOM 1543 N N . VAL B 1 55 ? -3.877 14.078 8.562 1 98.38 55 VAL B N 1
ATOM 1544 C CA . VAL B 1 55 ? -5.125 13.336 8.406 1 98.38 55 VAL B CA 1
ATOM 1545 C C . VAL B 1 55 ? -6.25 14.055 9.148 1 98.38 55 VAL B C 1
ATOM 1547 O O . VAL B 1 55 ? -5.992 14.938 9.969 1 98.38 55 VAL B O 1
ATOM 1550 N N . GLY B 1 56 ? -7.5 13.711 8.758 1 97.69 56 GLY B N 1
ATOM 1551 C CA . GLY B 1 56 ? -8.602 14.242 9.547 1 97.69 56 GLY B CA 1
ATOM 1552 C C . GLY B 1 56 ? -8.516 13.875 11.016 1 97.69 56 GLY B C 1
ATOM 1553 O O . GLY B 1 56 ? -8 12.812 11.367 1 97.69 56 GLY 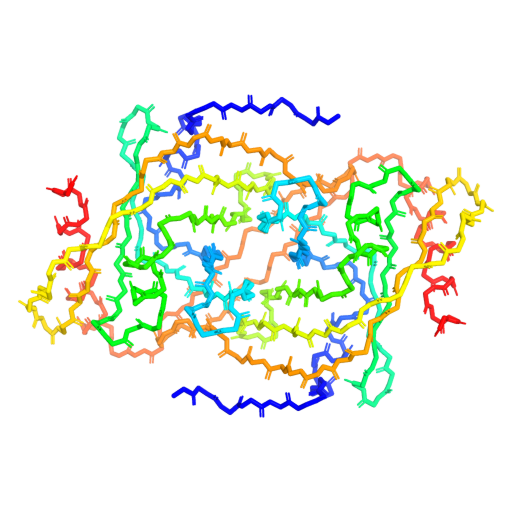B O 1
ATOM 1554 N N . HIS B 1 57 ? -9.094 14.695 11.867 1 97.75 57 HIS B N 1
ATOM 1555 C CA . HIS B 1 57 ? -8.922 14.547 13.312 1 97.75 57 HIS B CA 1
ATOM 1556 C C . HIS B 1 57 ? -9.602 13.281 13.82 1 97.75 57 HIS B C 1
ATOM 1558 O O . HIS B 1 57 ? -9.273 12.781 14.891 1 97.75 57 HIS B O 1
ATOM 1564 N N . LYS B 1 58 ? -10.562 12.703 13.094 1 96.81 58 LYS B N 1
ATOM 1565 C CA . LYS B 1 58 ? -11.266 11.5 13.516 1 96.81 58 LYS B CA 1
ATOM 1566 C C . LYS B 1 58 ? -10.711 10.266 12.812 1 96.81 58 LYS B C 1
ATOM 1568 O O . LYS B 1 58 ? -11.289 9.18 12.898 1 96.81 58 LYS B O 1
ATOM 1573 N N . ALA B 1 59 ? -9.672 10.461 12.062 1 97.25 59 ALA B N 1
ATOM 1574 C CA . ALA B 1 59 ? -9.102 9.352 11.312 1 97.25 59 ALA B CA 1
ATOM 1575 C C . ALA B 1 59 ? -8.711 8.203 12.242 1 97.25 59 ALA B C 1
ATOM 1577 O O . ALA B 1 59 ? -8.055 8.414 13.258 1 97.25 59 ALA B O 1
ATOM 1578 N N . THR B 1 60 ? -9.109 7.02 11.867 1 97.19 60 THR B N 1
ATOM 1579 C CA . THR B 1 60 ? -8.758 5.812 12.609 1 97.19 60 THR B CA 1
ATOM 1580 C C . THR B 1 60 ? -7.242 5.633 12.664 1 97.19 60 THR B C 1
ATOM 1582 O O . THR B 1 60 ? -6.703 5.152 13.664 1 97.19 60 THR B O 1
ATOM 1585 N N . SER B 1 61 ? -6.523 6.035 11.578 1 98.5 61 SER B N 1
ATOM 1586 C CA . SER B 1 61 ? -5.07 5.902 11.539 1 98.5 61 SER B CA 1
ATOM 1587 C C . SER B 1 61 ? -4.41 6.719 12.648 1 98.5 61 SER B C 1
ATOM 1589 O O . SER B 1 61 ? -3.414 6.289 13.234 1 98.5 61 SER B O 1
ATOM 1591 N N . ALA B 1 62 ? -4.914 7.934 12.938 1 98.5 62 ALA B N 1
ATOM 1592 C CA . ALA B 1 62 ? -4.363 8.742 14.023 1 98.5 62 ALA B CA 1
ATOM 1593 C C . ALA B 1 62 ? -4.523 8.031 15.367 1 98.5 62 ALA B C 1
ATOM 1595 O O . ALA B 1 62 ? -3.586 7.996 16.172 1 98.5 62 ALA B O 1
ATOM 1596 N N . ARG B 1 63 ? -5.688 7.496 15.594 1 98.06 63 ARG B N 1
ATOM 1597 C CA . ARG B 1 63 ? -5.941 6.742 16.812 1 98.06 63 ARG B CA 1
ATOM 1598 C C . ARG B 1 63 ? -5.008 5.543 16.922 1 98.06 63 ARG B C 1
ATOM 1600 O O . ARG B 1 63 ? -4.441 5.281 17.984 1 98.06 63 ARG B O 1
ATOM 1607 N N . ASN B 1 64 ? -4.906 4.773 15.852 1 98.75 64 ASN B N 1
ATOM 1608 C CA . ASN B 1 64 ? -4.008 3.623 15.82 1 98.75 64 ASN B CA 1
ATOM 1609 C C . ASN B 1 64 ? -2.582 4.016 16.203 1 98.75 64 ASN B C 1
ATOM 1611 O O . ASN B 1 64 ? -1.949 3.357 17.031 1 98.75 64 ASN B O 1
ATOM 1615 N N . ILE B 1 65 ? -2.088 5.09 15.625 1 98.81 65 ILE B N 1
ATOM 1616 C CA . ILE B 1 65 ? -0.705 5.523 15.805 1 98.81 65 ILE B CA 1
ATOM 1617 C C . ILE B 1 65 ? -0.476 5.941 17.25 1 98.81 65 ILE B C 1
ATOM 1619 O O . ILE B 1 65 ? 0.597 5.707 17.812 1 98.81 65 ILE B O 1
ATOM 1623 N N . GLN B 1 66 ? -1.465 6.586 17.828 1 98.38 66 GLN B N 1
ATOM 1624 C CA . GLN B 1 66 ? -1.354 6.98 19.219 1 98.38 66 GLN B CA 1
ATOM 1625 C C . GLN B 1 66 ? -1.101 5.77 20.109 1 98.38 66 GLN B C 1
ATOM 1627 O O . GLN B 1 66 ? -0.417 5.875 21.141 1 98.38 66 GLN B O 1
ATOM 1632 N N . HIS B 1 67 ? -1.566 4.637 19.75 1 98.19 67 HIS B N 1
ATOM 1633 C CA . HIS B 1 67 ? -1.459 3.43 20.562 1 98.19 67 HIS B CA 1
ATOM 1634 C C . HIS B 1 67 ? -0.295 2.559 20.094 1 98.19 67 HIS B C 1
ATOM 1636 O O . HIS B 1 67 ? 0.354 1.902 20.922 1 98.19 67 HIS B O 1
ATOM 1642 N N . GLU B 1 68 ? -0.115 2.412 18.828 1 98.31 68 GLU B N 1
ATOM 1643 C CA . GLU B 1 68 ? 0.974 1.676 18.188 1 98.31 68 GLU B CA 1
ATOM 1644 C C . GLU B 1 68 ? 1.702 2.541 17.172 1 98.31 68 GLU B C 1
ATOM 1646 O O . GLU B 1 68 ? 1.299 2.605 16 1 98.31 68 GLU B O 1
ATOM 1651 N N . PRO B 1 69 ? 2.826 3.129 17.578 1 98.62 69 PRO B N 1
ATOM 1652 C CA . PRO B 1 69 ? 3.455 4.188 16.781 1 98.62 69 PRO B CA 1
ATOM 1653 C C . PRO B 1 69 ? 4.125 3.658 15.516 1 98.62 69 PRO B C 1
ATOM 1655 O O . PRO B 1 69 ? 4.52 4.441 14.648 1 98.62 69 PRO B O 1
ATOM 1658 N N . TYR B 1 70 ? 4.32 2.32 15.422 1 98.75 70 TYR B N 1
ATOM 1659 C CA . TYR B 1 70 ? 4.953 1.75 14.242 1 98.75 70 TYR B CA 1
ATOM 1660 C C . TYR B 1 70 ? 4.07 1.929 13.016 1 98.75 70 TYR B C 1
ATOM 1662 O O . TYR B 1 70 ? 2.881 1.609 13.047 1 98.75 70 TYR B O 1
ATOM 1670 N N . ILE B 1 71 ? 4.633 2.477 11.93 1 98.94 71 ILE B N 1
ATOM 1671 C CA . ILE B 1 71 ? 3.857 2.629 10.703 1 98.94 71 ILE B CA 1
ATOM 1672 C C . ILE B 1 71 ? 4.715 2.252 9.5 1 98.94 71 ILE B C 1
ATOM 1674 O O . ILE B 1 71 ? 5.941 2.145 9.609 1 98.94 71 ILE B O 1
ATOM 1678 N N . ILE B 1 72 ? 4.141 1.972 8.391 1 98.94 72 ILE B N 1
ATOM 1679 C CA . ILE B 1 72 ? 4.77 1.867 7.078 1 98.94 72 ILE B CA 1
ATOM 1680 C C . ILE B 1 72 ? 4.102 2.836 6.109 1 98.94 72 ILE B C 1
ATOM 1682 O O . ILE B 1 72 ? 2.875 2.959 6.086 1 98.94 72 ILE B O 1
ATOM 1686 N N . LEU B 1 73 ? 4.844 3.549 5.41 1 98.94 73 LEU B N 1
ATOM 1687 C CA . LEU B 1 73 ? 4.391 4.293 4.238 1 98.94 73 LEU B CA 1
ATOM 1688 C C . LEU B 1 73 ? 4.828 3.602 2.951 1 98.94 73 LEU B C 1
ATOM 1690 O O . LEU B 1 73 ? 6 3.238 2.805 1 98.94 73 LEU B O 1
ATOM 1694 N N . GLY B 1 74 ? 3.922 3.318 2.062 1 98.94 74 GLY B N 1
ATOM 1695 C CA . GLY B 1 74 ? 4.207 2.744 0.756 1 98.94 74 GLY B CA 1
ATOM 1696 C C . GLY B 1 74 ? 4.16 3.762 -0.367 1 98.94 74 GLY B C 1
ATOM 1697 O O . GLY B 1 74 ? 3.195 4.52 -0.484 1 98.94 74 GLY B O 1
ATOM 1698 N N . VAL B 1 75 ? 5.125 3.732 -1.183 1 98.88 75 VAL B N 1
ATOM 1699 C CA . VAL B 1 75 ? 5.27 4.727 -2.242 1 98.88 75 VAL B CA 1
ATOM 1700 C C . VAL B 1 75 ? 5.41 4.023 -3.592 1 98.88 75 VAL B C 1
ATOM 1702 O O . VAL B 1 75 ? 6.199 3.086 -3.732 1 98.88 75 VAL B O 1
ATOM 1705 N N . VAL B 1 76 ? 4.594 4.371 -4.562 1 98.81 76 VAL B N 1
ATOM 1706 C CA . VAL B 1 76 ? 4.773 4.02 -5.969 1 98.81 76 VAL B CA 1
ATOM 1707 C C . VAL B 1 76 ? 5.195 5.254 -6.762 1 98.81 76 VAL B C 1
ATOM 1709 O O . VAL B 1 76 ? 4.375 6.133 -7.031 1 98.81 76 VAL B O 1
ATOM 1712 N N . GLY B 1 77 ? 6.418 5.332 -7.121 1 97.69 77 GLY B N 1
ATOM 1713 C CA . GLY B 1 77 ? 6.992 6.504 -7.766 1 97.69 77 GLY B CA 1
ATOM 1714 C C . GLY B 1 77 ? 8.508 6.543 -7.695 1 97.69 77 GLY B C 1
ATOM 1715 O O . GLY B 1 77 ? 9.133 5.637 -7.141 1 97.69 77 GLY B O 1
ATOM 1716 N N . ALA B 1 78 ? 9.078 7.629 -8.352 1 96.5 78 ALA B N 1
ATOM 1717 C CA . ALA B 1 78 ? 10.531 7.75 -8.438 1 96.5 78 ALA B CA 1
ATOM 1718 C C . ALA B 1 78 ? 11.156 6.508 -9.062 1 96.5 78 ALA B C 1
ATOM 1720 O O . ALA B 1 78 ? 12.172 6.008 -8.586 1 96.5 78 ALA B O 1
ATOM 1721 N N . GLY B 1 79 ? 10.445 5.887 -9.977 1 97.25 79 GLY B N 1
ATOM 1722 C CA . GLY B 1 79 ? 10.938 4.785 -10.789 1 97.25 79 GLY B CA 1
ATOM 1723 C C . GLY B 1 79 ? 10.766 3.432 -10.125 1 97.25 79 GLY B C 1
ATOM 1724 O O . GLY B 1 79 ? 11.125 2.404 -10.703 1 97.25 79 GLY B O 1
ATOM 1725 N N . SER B 1 80 ? 10.266 3.4 -8.93 1 98.25 80 SER B N 1
ATOM 1726 C CA . SER B 1 80 ? 10.195 2.145 -8.188 1 98.25 80 SER B CA 1
ATOM 1727 C C . SER B 1 80 ? 9.055 2.154 -7.184 1 98.25 80 SER B C 1
ATOM 1729 O O . SER B 1 80 ? 8.109 2.932 -7.32 1 98.25 80 SER B O 1
ATOM 1731 N N . CYS B 1 81 ? 8.953 1.164 -6.328 1 98.81 81 CYS B N 1
ATOM 1732 C CA . CYS B 1 81 ? 8.094 1.076 -5.152 1 98.81 81 CYS B CA 1
ATOM 1733 C C . CYS B 1 81 ? 8.922 1.02 -3.875 1 98.81 81 CYS B C 1
ATOM 1735 O O . CYS B 1 81 ? 9.922 0.295 -3.807 1 98.81 81 CYS B O 1
ATOM 1737 N N . PHE B 1 82 ? 8.5 1.761 -2.869 1 98.81 82 PHE B N 1
ATOM 1738 C CA . PHE B 1 82 ? 9.289 1.821 -1.646 1 98.81 82 PHE B CA 1
ATOM 1739 C C . PHE B 1 82 ? 8.414 1.564 -0.423 1 98.81 82 PHE B C 1
ATOM 1741 O O . PHE B 1 82 ? 7.246 1.953 -0.396 1 98.81 82 PHE B O 1
ATOM 1748 N N . SER B 1 83 ? 8.984 0.882 0.508 1 98.88 83 SER B N 1
ATOM 1749 C CA . SER B 1 83 ? 8.477 0.77 1.871 1 98.88 83 SER B CA 1
ATOM 1750 C C . SER B 1 83 ? 9.289 1.622 2.838 1 98.88 83 SER B C 1
ATOM 1752 O O . SER B 1 83 ? 10.5 1.432 2.973 1 98.88 83 SER B O 1
ATOM 1754 N N . ILE B 1 84 ? 8.656 2.605 3.434 1 98.88 84 ILE B N 1
ATOM 1755 C CA . ILE B 1 84 ? 9.273 3.455 4.445 1 98.88 84 ILE B CA 1
ATOM 1756 C C . ILE B 1 84 ? 8.727 3.096 5.824 1 98.88 84 ILE B C 1
ATOM 1758 O O . ILE B 1 84 ? 7.547 3.305 6.102 1 98.88 84 ILE B O 1
ATOM 1762 N N . LYS B 1 85 ? 9.57 2.537 6.629 1 98.88 85 LYS B N 1
ATOM 1763 C CA . LYS B 1 85 ? 9.18 2.145 7.98 1 98.88 85 LYS B CA 1
ATOM 1764 C C . LYS B 1 85 ? 9.672 3.162 9.008 1 98.88 85 LYS B C 1
ATOM 1766 O O . LYS B 1 85 ? 10.766 3.705 8.883 1 98.88 85 LYS B O 1
ATOM 1771 N N . GLY B 1 86 ? 8.836 3.379 10 1 98.81 86 GLY B N 1
ATOM 1772 C CA . GLY B 1 86 ? 9.258 4.305 11.039 1 98.81 86 GLY B CA 1
ATOM 1773 C C . GLY B 1 86 ? 8.32 4.332 12.227 1 98.81 86 GLY B C 1
ATOM 1774 O O . GLY B 1 86 ? 7.402 3.514 12.32 1 98.81 86 GLY B O 1
ATOM 1775 N N . THR B 1 87 ? 8.641 5.215 13.164 1 98.88 87 THR B N 1
ATOM 1776 C CA . THR B 1 87 ? 7.84 5.484 14.352 1 98.88 87 THR B CA 1
ATOM 1777 C C . THR B 1 87 ? 7.203 6.867 14.281 1 98.88 87 THR B C 1
ATOM 1779 O O . THR B 1 87 ? 7.875 7.848 13.945 1 98.88 87 THR B O 1
ATOM 1782 N N . ALA B 1 88 ? 5.957 6.918 14.57 1 98.88 88 ALA B N 1
ATOM 1783 C CA . ALA B 1 88 ? 5.219 8.164 14.359 1 98.88 88 ALA B CA 1
ATOM 1784 C C . ALA B 1 88 ? 4.66 8.695 15.672 1 98.88 88 ALA B C 1
ATOM 1786 O O . ALA B 1 88 ? 4.43 7.934 16.609 1 98.88 88 ALA B O 1
ATOM 1787 N N . VAL B 1 89 ? 4.48 10 15.727 1 98.75 89 VAL B N 1
ATOM 1788 C CA . VAL B 1 89 ? 3.812 10.703 16.812 1 98.75 89 VAL B CA 1
ATOM 1789 C C . VAL B 1 89 ? 2.686 11.57 16.25 1 98.75 89 VAL B C 1
ATOM 1791 O O . VAL B 1 89 ? 2.846 12.211 15.211 1 98.75 89 VAL B O 1
ATOM 1794 N N . VAL B 1 90 ? 1.571 11.57 16.953 1 98.75 90 VAL B N 1
ATOM 1795 C CA . VAL B 1 90 ? 0.396 12.312 16.5 1 98.75 90 VAL B CA 1
ATOM 1796 C C . VAL B 1 90 ? 0.227 13.57 17.359 1 98.75 90 VAL B C 1
ATOM 1798 O O . VAL B 1 90 ? 0.377 13.523 18.578 1 98.75 90 VAL B O 1
ATOM 1801 N N . SER B 1 91 ? -0.063 14.672 16.766 1 98.44 91 SER B N 1
ATOM 1802 C CA . SER B 1 91 ? -0.281 15.938 17.453 1 98.44 91 SER B CA 1
ATOM 1803 C C . SER B 1 91 ? -1.653 15.969 18.125 1 98.44 91 SER B C 1
ATOM 1805 O O . SER B 1 91 ? -2.486 15.094 17.891 1 98.44 91 SER B O 1
ATOM 1807 N N . ASP B 1 92 ? -1.874 17 18.938 1 97.88 92 ASP B N 1
ATOM 1808 C CA . ASP B 1 92 ? -3.242 17.359 19.297 1 97.88 92 ASP B CA 1
ATOM 1809 C C . ASP B 1 92 ? -4.02 17.828 18.062 1 97.88 92 ASP B C 1
ATOM 1811 O O . ASP B 1 92 ? -3.447 17.984 16.984 1 97.88 92 ASP B O 1
ATOM 1815 N N . VAL B 1 93 ? -5.371 17.938 18.281 1 98.44 93 VAL B N 1
ATOM 1816 C CA . VAL B 1 93 ? -6.215 18.422 17.188 1 98.44 93 VAL B CA 1
ATOM 1817 C C . VAL B 1 93 ? -5.816 19.859 16.844 1 98.44 93 VAL B C 1
ATOM 1819 O O . VAL B 1 93 ? -5.652 20.703 17.719 1 98.44 93 VAL B O 1
ATOM 1822 N N . VAL B 1 94 ? -5.52 20.094 15.578 1 97.44 94 VAL B N 1
ATOM 1823 C CA . VAL B 1 94 ? -5.281 21.422 15.031 1 97.44 94 VAL B CA 1
ATOM 1824 C C . VAL B 1 94 ? -6.512 21.891 14.258 1 97.44 94 VAL B C 1
ATOM 1826 O O . VAL B 1 94 ? -6.996 21.188 13.367 1 97.44 94 VAL B O 1
ATOM 1829 N N . GLU B 1 95 ? -7.004 23.016 14.586 1 97.06 95 GLU B N 1
ATOM 1830 C CA . GLU B 1 95 ? -8.219 23.516 13.945 1 97.06 95 GLU B CA 1
ATOM 1831 C C . GLU B 1 95 ? -7.887 24.562 12.891 1 97.06 95 GLU B C 1
ATOM 1833 O O . GLU B 1 95 ? -7.316 25.609 13.203 1 97.06 95 GLU B O 1
ATOM 1838 N N . LYS B 1 96 ? -8.18 24.328 11.68 1 94.75 96 LYS B N 1
ATOM 1839 C CA . LYS B 1 96 ? -8.156 25.234 10.531 1 94.75 96 LYS B CA 1
ATOM 1840 C C . LYS B 1 96 ? -9.492 25.234 9.805 1 94.75 96 LYS B C 1
ATOM 1842 O O . LYS B 1 96 ? -10.555 25.172 10.438 1 94.75 96 LYS B O 1
ATOM 1847 N N . THR B 1 97 ? -9.523 25.391 8.453 1 95.25 97 THR B N 1
ATOM 1848 C CA . THR B 1 97 ? -10.766 25.203 7.711 1 95.25 97 THR B CA 1
ATOM 1849 C C . THR B 1 97 ? -11.398 23.859 8.039 1 95.25 97 THR B C 1
ATOM 1851 O O . THR B 1 97 ? -12.625 23.734 8.086 1 95.25 97 THR B O 1
ATOM 1854 N N . MET B 1 98 ? -10.539 22.875 8.344 1 95.56 98 MET B N 1
ATOM 1855 C CA . MET B 1 98 ? -10.977 21.594 8.867 1 95.56 98 MET B CA 1
ATOM 1856 C C . MET B 1 98 ? -10.164 21.203 10.102 1 95.56 98 MET B C 1
ATOM 1858 O O . MET B 1 98 ? -9.117 21.797 10.375 1 95.56 98 MET B O 1
ATOM 1862 N N . LYS B 1 99 ? -10.711 20.312 10.867 1 98 99 LYS B N 1
ATOM 1863 C CA . LYS B 1 99 ? -9.969 19.766 12 1 98 99 LYS B CA 1
ATOM 1864 C C . LYS B 1 99 ? -9.055 18.625 11.562 1 98 99 LYS B C 1
ATOM 1866 O O . LYS B 1 99 ? -9.5 17.688 10.891 1 98 99 LYS B O 1
ATOM 1871 N N . LEU B 1 100 ? -7.805 18.75 11.961 1 98 100 LEU B N 1
ATOM 1872 C CA . LEU B 1 100 ? -6.805 17.812 11.469 1 98 100 LEU B CA 1
ATOM 1873 C C . LEU B 1 100 ? -5.891 17.344 12.602 1 98 100 LEU B C 1
ATOM 1875 O O . LEU B 1 100 ? -5.938 17.891 13.703 1 98 100 LEU B O 1
ATOM 1879 N N . ARG B 1 101 ? -5.199 16.266 12.375 1 98.5 101 ARG B N 1
ATOM 1880 C CA . ARG B 1 101 ? -4.039 15.82 13.148 1 98.5 101 ARG B CA 1
ATOM 1881 C C . ARG B 1 101 ? -2.781 15.82 12.289 1 98.5 101 ARG B C 1
ATOM 1883 O O . ARG B 1 101 ? -2.818 15.422 11.117 1 98.5 101 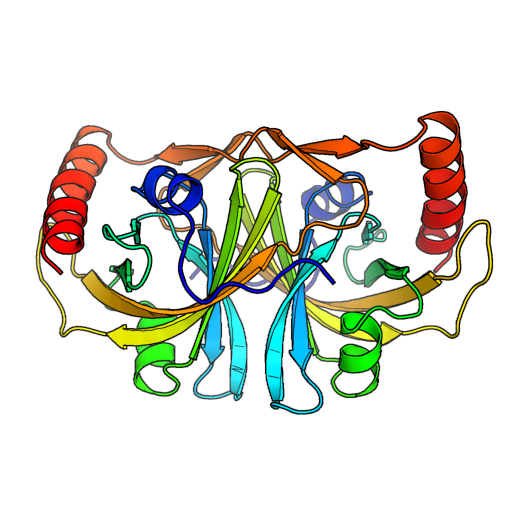ARG B O 1
ATOM 1890 N N . ILE B 1 102 ? -1.721 16.312 12.898 1 98.75 102 ILE B N 1
ATOM 1891 C CA . ILE B 1 102 ? -0.409 16.219 12.266 1 98.75 102 ILE B CA 1
ATOM 1892 C C . ILE B 1 102 ? 0.341 15.008 12.805 1 98.75 102 ILE B C 1
ATOM 1894 O O . ILE B 1 102 ? 0.407 14.805 14.016 1 98.75 102 ILE B O 1
ATOM 1898 N N . VAL B 1 103 ? 0.84 14.242 11.906 1 98.94 103 VAL B N 1
ATOM 1899 C CA . VAL B 1 103 ? 1.624 13.07 12.289 1 98.94 103 VAL B CA 1
ATOM 1900 C C . VAL B 1 103 ? 3.07 13.25 11.828 1 98.94 103 VAL B C 1
ATOM 1902 O O . VAL B 1 103 ? 3.324 13.555 10.664 1 98.94 103 VAL B O 1
ATOM 1905 N N . THR B 1 104 ? 3.988 13.117 12.711 1 98.88 104 THR B N 1
ATOM 1906 C CA . THR B 1 104 ? 5.41 13.18 12.398 1 98.88 104 THR B CA 1
ATOM 1907 C C . THR B 1 104 ? 6.051 11.797 12.531 1 98.88 104 THR B C 1
ATOM 1909 O O . THR B 1 104 ? 5.84 11.109 13.531 1 98.88 104 THR B O 1
ATOM 1912 N N . VAL B 1 105 ? 6.824 11.453 11.555 1 98.88 105 VAL B N 1
ATOM 1913 C CA . VAL B 1 105 ? 7.398 10.117 11.477 1 98.88 105 VAL B CA 1
ATOM 1914 C C . VAL B 1 105 ? 8.922 10.203 11.523 1 98.88 105 VAL B C 1
ATOM 1916 O O . VAL B 1 105 ? 9.531 10.969 10.773 1 98.88 105 VAL B O 1
ATOM 1919 N N . GLU B 1 106 ? 9.523 9.492 12.414 1 98.94 106 GLU B N 1
ATOM 1920 C CA . GLU B 1 106 ? 10.953 9.219 12.352 1 98.94 106 GLU B CA 1
ATOM 1921 C C . GLU B 1 106 ? 11.242 8 11.484 1 98.94 106 GLU B C 1
ATOM 1923 O O . GLU B 1 106 ? 10.828 6.887 11.805 1 98.94 106 GLU B O 1
ATOM 1928 N N . VAL B 1 107 ? 12.008 8.211 10.414 1 98.88 107 VAL B N 1
ATOM 1929 C CA . VAL B 1 107 ? 12.297 7.156 9.445 1 98.88 107 VAL B CA 1
ATOM 1930 C C . VAL B 1 107 ? 13.328 6.188 10.023 1 98.88 107 VAL B C 1
ATOM 1932 O O . VAL B 1 107 ? 14.359 6.613 10.539 1 98.88 107 VAL B O 1
ATOM 1935 N N . GLU B 1 108 ? 13.055 4.945 9.891 1 98.75 108 GLU B N 1
ATOM 1936 C CA . GLU B 1 108 ? 13.953 3.926 10.422 1 98.75 108 GLU B CA 1
ATOM 1937 C C . GLU B 1 108 ? 14.516 3.049 9.312 1 98.75 108 GLU B C 1
ATOM 1939 O O . GLU B 1 108 ? 15.633 2.539 9.414 1 98.75 108 GLU B O 1
ATOM 1944 N N . ALA B 1 109 ? 13.773 2.812 8.289 1 98.69 109 ALA B N 1
ATOM 1945 C CA . ALA B 1 109 ? 14.211 1.971 7.18 1 98.69 109 ALA B CA 1
ATOM 1946 C C . ALA B 1 109 ? 13.492 2.348 5.887 1 98.69 109 ALA B C 1
ATOM 1948 O O . ALA B 1 109 ? 12.289 2.611 5.898 1 98.69 109 ALA B O 1
ATOM 1949 N N . VAL B 1 110 ? 14.156 2.51 4.828 1 98.81 110 VAL B N 1
ATOM 1950 C CA . VAL B 1 110 ? 13.641 2.713 3.477 1 98.81 110 VAL B CA 1
ATOM 1951 C C . VAL B 1 110 ? 14.086 1.564 2.576 1 98.81 110 VAL B C 1
ATOM 1953 O O . VAL B 1 110 ? 15.289 1.342 2.391 1 98.81 110 VAL B O 1
ATOM 1956 N N . GLU B 1 111 ? 13.148 0.868 2.074 1 98.44 111 GLU B N 1
ATOM 1957 C CA . GLU B 1 111 ? 13.453 -0.314 1.272 1 98.44 111 GLU B CA 1
ATOM 1958 C C . GLU B 1 111 ? 12.773 -0.246 -0.092 1 98.44 111 GLU B C 1
ATOM 1960 O O . GLU B 1 111 ? 11.594 0.093 -0.188 1 98.44 111 GLU B O 1
ATOM 1965 N N . ASP B 1 112 ? 13.57 -0.443 -1.176 1 98.25 112 ASP B N 1
ATOM 1966 C CA . ASP B 1 112 ? 12.969 -0.685 -2.482 1 98.25 112 ASP B CA 1
ATOM 1967 C C . ASP B 1 112 ? 12.305 -2.061 -2.537 1 98.25 112 ASP B C 1
ATOM 1969 O O . ASP B 1 112 ? 12.977 -3.086 -2.424 1 98.25 112 ASP B O 1
ATOM 1973 N N . VAL B 1 113 ? 10.961 -2.064 -2.727 1 98.31 113 VAL B N 1
ATOM 1974 C CA . VAL B 1 113 ? 10.219 -3.314 -2.611 1 98.31 113 VAL B CA 1
ATOM 1975 C C . VAL B 1 113 ? 9.578 -3.666 -3.953 1 98.31 113 VAL B C 1
ATOM 1977 O O . VAL B 1 113 ? 8.594 -4.398 -4.004 1 98.31 113 VAL B O 1
ATOM 1980 N N . MET B 1 114 ? 10.078 -3.1 -5.008 1 98 114 MET B N 1
ATOM 1981 C CA . MET B 1 114 ? 9.641 -3.414 -6.363 1 98 114 MET B CA 1
ATOM 1982 C C . MET B 1 114 ? 9.938 -4.871 -6.707 1 98 114 MET B C 1
ATOM 1984 O O . MET B 1 114 ? 10.969 -5.406 -6.312 1 98 114 MET B O 1
ATOM 1988 N N . PHE B 1 115 ? 8.992 -5.508 -7.355 1 96.56 115 PHE B N 1
ATOM 1989 C CA . PHE B 1 115 ? 9.258 -6.871 -7.805 1 96.56 115 PHE B CA 1
ATOM 1990 C C . PHE B 1 115 ? 10.367 -6.887 -8.852 1 96.56 115 PHE B C 1
ATOM 1992 O O . PHE B 1 115 ? 10.594 -5.891 -9.539 1 96.56 115 PHE B O 1
ATOM 1999 N N . TYR B 1 116 ? 10.93 -8.023 -8.953 1 92.38 116 TYR B N 1
ATOM 2000 C CA . TYR B 1 116 ? 12.078 -8.195 -9.844 1 92.38 116 TYR B CA 1
ATOM 2001 C C . TYR B 1 116 ? 11.703 -7.852 -11.281 1 92.38 116 TYR B C 1
ATOM 2003 O O . TYR B 1 116 ? 10.672 -8.305 -11.789 1 92.38 116 TYR B O 1
ATOM 2011 N N . GLY B 1 117 ? 12.57 -7.004 -11.844 1 94.38 117 GLY B N 1
ATOM 2012 C CA . GLY B 1 117 ? 12.43 -6.688 -13.258 1 94.38 117 GLY B CA 1
ATOM 2013 C C . GLY B 1 117 ? 11.391 -5.613 -13.531 1 94.38 117 GLY B C 1
ATOM 2014 O O . GLY B 1 117 ? 11.094 -5.309 -14.688 1 94.38 117 GLY B O 1
ATOM 2015 N N . GLY B 1 118 ? 10.789 -5.141 -12.594 1 96.88 118 GLY B N 1
ATOM 2016 C CA . GLY B 1 118 ? 9.812 -4.082 -12.797 1 96.88 118 GLY B CA 1
ATOM 2017 C C . GLY B 1 118 ? 10.391 -2.691 -12.625 1 96.88 118 GLY B C 1
ATOM 2018 O O . GLY B 1 118 ? 11.273 -2.482 -11.789 1 96.88 118 GLY B O 1
ATOM 2019 N N . LYS B 1 119 ? 9.961 -1.781 -13.328 1 98.31 119 LYS B N 1
ATOM 2020 C CA . LYS B 1 119 ? 10.25 -0.357 -13.188 1 98.31 119 LYS B CA 1
ATOM 2021 C C . LYS B 1 119 ? 8.984 0.479 -13.375 1 98.31 119 LYS B C 1
ATOM 2023 O O . LYS B 1 119 ? 8.281 0.339 -14.375 1 98.31 119 LYS B O 1
ATOM 2028 N N . VAL B 1 120 ? 8.703 1.295 -12.398 1 98.69 120 VAL B N 1
ATOM 2029 C CA . VAL B 1 120 ? 7.531 2.15 -12.523 1 98.69 120 VAL B CA 1
ATOM 2030 C C . VAL B 1 120 ? 7.715 3.109 -13.695 1 98.69 120 VAL B C 1
ATOM 2032 O O . VAL B 1 120 ? 8.695 3.859 -13.75 1 98.69 120 VAL B O 1
ATOM 2035 N N . SER B 1 121 ? 6.82 3.041 -14.602 1 98.44 121 SER B N 1
ATOM 2036 C CA . SER B 1 121 ? 6.906 3.883 -15.789 1 98.44 121 SER B CA 1
ATOM 2037 C C . SER B 1 121 ? 5.883 5.016 -15.742 1 98.44 121 SER B C 1
ATOM 2039 O O . SER B 1 121 ? 6.035 6.023 -16.422 1 98.44 121 SER B O 1
ATOM 2041 N N . VAL B 1 122 ? 4.812 4.875 -15.078 1 98.56 122 VAL B N 1
ATOM 2042 C CA . VAL B 1 122 ? 3.785 5.887 -14.844 1 98.56 122 VAL B CA 1
ATOM 2043 C C . VAL B 1 122 ? 3.434 5.934 -13.359 1 98.56 122 VAL B C 1
ATOM 2045 O O . VAL B 1 122 ? 3.115 4.906 -12.758 1 98.56 122 VAL B O 1
ATOM 2048 N N . GLU B 1 123 ? 3.602 7.07 -12.805 1 98.56 123 GLU B N 1
ATOM 2049 C CA . GLU B 1 123 ? 3.229 7.277 -11.406 1 98.56 123 GLU B CA 1
ATOM 2050 C C . GLU B 1 123 ? 1.728 7.512 -11.266 1 98.56 123 GLU B C 1
ATOM 2052 O O . GLU B 1 123 ? 1.105 8.125 -12.133 1 98.56 123 GLU B O 1
ATOM 2057 N N . PRO B 1 124 ? 1.178 7.027 -10.172 1 98.81 124 PRO B N 1
ATOM 2058 C CA . PRO B 1 124 ? -0.25 7.301 -9.992 1 98.81 124 PRO B CA 1
ATOM 2059 C C . PRO B 1 124 ? -0.539 8.773 -9.719 1 98.81 124 PRO B C 1
ATOM 2061 O O . PRO B 1 124 ? 0.254 9.453 -9.062 1 98.81 124 PRO B O 1
ATOM 2064 N N . GLU B 1 125 ? -1.626 9.227 -10.227 1 98.56 125 GLU B N 1
ATOM 2065 C CA . GLU B 1 125 ? -2.102 10.586 -9.984 1 98.56 125 GLU B CA 1
ATOM 2066 C C . GLU B 1 125 ? -3.57 10.594 -9.57 1 98.56 125 GLU B C 1
ATOM 2068 O O . GLU B 1 125 ? -4.285 9.609 -9.789 1 98.56 125 GLU B O 1
ATOM 2073 N N . TYR B 1 126 ? -3.914 11.672 -8.977 1 98.5 126 TYR B N 1
ATOM 2074 C CA . TYR B 1 126 ? -5.312 11.867 -8.617 1 98.5 126 TYR B CA 1
ATOM 2075 C C . TYR B 1 126 ? -5.758 13.297 -8.906 1 98.5 126 TYR B C 1
ATOM 2077 O O . TYR B 1 126 ? -4.922 14.188 -9.086 1 98.5 126 TYR B O 1
ATOM 2085 N N . VAL B 1 127 ? -7.031 13.445 -9 1 97.69 127 VAL B N 1
ATOM 2086 C CA . VAL B 1 127 ? -7.633 14.773 -9.062 1 97.69 127 VAL B CA 1
ATOM 2087 C C . VAL B 1 127 ? -8.516 15 -7.844 1 97.69 127 VAL B C 1
ATOM 2089 O O . VAL B 1 127 ? -9.039 14.047 -7.258 1 97.69 127 VAL B O 1
ATOM 2092 N N . LYS B 1 128 ? -8.547 16.25 -7.465 1 97.12 128 LYS B N 1
ATOM 2093 C CA . LYS B 1 128 ? -9.477 16.656 -6.41 1 97.12 128 LYS B CA 1
ATOM 2094 C C . LYS B 1 128 ? -10.867 16.938 -6.973 1 97.12 128 LYS B C 1
ATOM 2096 O O . LYS B 1 128 ? -11 17.609 -7.996 1 97.12 128 LYS B O 1
ATOM 2101 N N . THR B 1 129 ? -11.891 16.359 -6.344 1 96 129 THR B N 1
ATOM 2102 C CA . THR B 1 129 ? -13.227 16.391 -6.918 1 96 129 THR B CA 1
ATOM 2103 C C . THR B 1 129 ? -14.086 17.453 -6.234 1 96 129 THR B C 1
ATOM 2105 O O . THR B 1 129 ? -15.25 17.641 -6.594 1 96 129 THR B O 1
ATOM 2108 N N . TYR B 1 130 ? -13.594 18.078 -5.258 1 91.69 130 TYR B N 1
ATOM 2109 C CA . TYR B 1 130 ? -14.336 19.109 -4.547 1 91.69 130 TYR B CA 1
ATOM 2110 C C . TYR B 1 130 ? -13.922 20.5 -5.02 1 91.69 130 TYR B C 1
ATOM 2112 O O . TYR B 1 130 ? -13.102 20.641 -5.938 1 91.69 130 TYR B O 1
ATOM 2120 N N . ASN B 1 131 ? -14.609 21.547 -4.543 1 92.88 131 ASN B N 1
ATOM 2121 C CA . ASN B 1 131 ? -14.406 22.938 -4.957 1 92.88 131 ASN B CA 1
ATOM 2122 C C . ASN B 1 131 ? -12.93 23.312 -4.98 1 92.88 131 ASN B C 1
ATOM 2124 O O . ASN B 1 131 ? -12.227 23.141 -3.982 1 92.88 131 ASN B O 1
ATOM 2128 N N . ALA B 1 132 ? -12.5 23.859 -6.156 1 93.75 132 ALA B N 1
ATOM 2129 C CA . ALA B 1 132 ? -11.086 24.156 -6.383 1 93.75 132 ALA B CA 1
ATOM 2130 C C . ALA B 1 132 ? -10.578 25.188 -5.383 1 93.75 132 ALA B C 1
ATOM 2132 O O . ALA B 1 132 ? -9.438 25.109 -4.926 1 93.75 132 ALA B O 1
ATOM 2133 N N . GLU B 1 133 ? -11.414 26.125 -5.133 1 95.19 133 GLU B N 1
ATOM 2134 C CA . GLU B 1 133 ? -11.023 27.156 -4.176 1 95.19 133 GLU B CA 1
ATOM 2135 C C . GLU B 1 133 ? -10.836 26.578 -2.779 1 95.19 133 GLU B C 1
ATOM 2137 O O . GLU B 1 133 ? -9.867 26.906 -2.086 1 95.19 133 GLU B O 1
ATOM 2142 N N . LEU B 1 134 ? -11.805 25.734 -2.396 1 94.12 134 LEU B N 1
ATOM 2143 C CA . LEU B 1 134 ? -11.695 25.062 -1.109 1 94.12 134 LEU B CA 1
ATOM 2144 C C . LEU B 1 134 ? -10.453 24.172 -1.064 1 94.12 134 LEU B C 1
ATOM 2146 O O . LEU B 1 134 ? -9.719 24.188 -0.073 1 94.12 134 LEU B O 1
ATOM 2150 N N . ALA B 1 135 ? -10.211 23.484 -2.123 1 95.25 135 ALA B N 1
ATOM 2151 C CA . ALA B 1 135 ? -9.047 22.594 -2.215 1 95.25 135 ALA B CA 1
ATOM 2152 C C . ALA B 1 135 ? -7.754 23.375 -2.023 1 95.25 135 ALA B C 1
ATOM 2154 O O . ALA B 1 135 ? -6.867 22.953 -1.279 1 95.25 135 ALA B O 1
ATOM 2155 N N . ALA B 1 136 ? -7.613 24.484 -2.74 1 96 136 ALA B N 1
ATOM 2156 C CA . ALA B 1 136 ? -6.418 25.328 -2.658 1 96 136 ALA B CA 1
ATOM 2157 C C . ALA B 1 136 ? -6.219 25.859 -1.243 1 96 136 ALA B C 1
ATOM 2159 O O . ALA B 1 136 ? -5.094 25.906 -0.744 1 96 136 ALA B O 1
ATOM 2160 N N . LYS B 1 137 ? -7.309 26.266 -0.656 1 96.62 137 LYS B N 1
ATOM 2161 C CA . LYS B 1 137 ? -7.254 26.797 0.705 1 96.62 137 LYS B CA 1
ATOM 2162 C C . LYS B 1 137 ? -6.785 25.719 1.688 1 96.62 137 LYS B C 1
ATOM 2164 O O . LYS B 1 137 ? -5.895 25.969 2.504 1 96.62 137 LYS B O 1
ATOM 2169 N N . LEU B 1 138 ? -7.395 24.547 1.595 1 96.19 138 LEU B N 1
ATOM 2170 C CA . LEU B 1 138 ? -7.02 23.438 2.463 1 96.19 138 LEU B CA 1
ATOM 2171 C C . LEU B 1 138 ? -5.551 23.062 2.275 1 96.19 138 LEU B C 1
ATOM 2173 O O . LEU B 1 138 ? -4.82 22.891 3.254 1 96.19 138 LEU B O 1
ATOM 2177 N N . ASP B 1 139 ? -5.09 23 1.085 1 97.19 139 ASP B N 1
ATOM 2178 C CA . ASP B 1 139 ? -3.701 22.656 0.794 1 97.19 139 ASP B CA 1
ATOM 2179 C C . ASP B 1 139 ? -2.746 23.688 1.405 1 97.19 139 ASP B C 1
ATOM 2181 O O . ASP B 1 139 ? -1.747 23.312 2.027 1 97.19 139 ASP B O 1
ATOM 2185 N N . GLU B 1 140 ? -3.059 24.922 1.165 1 97.25 140 GLU B N 1
ATOM 2186 C CA . GLU B 1 140 ? -2.203 25.969 1.703 1 97.25 140 GLU B CA 1
ATOM 2187 C C . GLU B 1 140 ? -2.076 25.859 3.221 1 97.25 140 GLU B C 1
ATOM 2189 O O . GLU B 1 140 ? -0.97 25.938 3.762 1 97.25 140 GLU B O 1
ATOM 2194 N N . GLU B 1 141 ? -3.162 25.656 3.877 1 97.62 141 GLU B N 1
ATOM 2195 C CA . GLU B 1 141 ? -3.172 25.531 5.332 1 97.62 141 GLU B CA 1
ATOM 2196 C C . GLU B 1 141 ? -2.408 24.297 5.793 1 97.62 141 GLU B C 1
ATOM 2198 O O . GLU B 1 141 ? -1.571 24.375 6.695 1 97.62 141 GLU B O 1
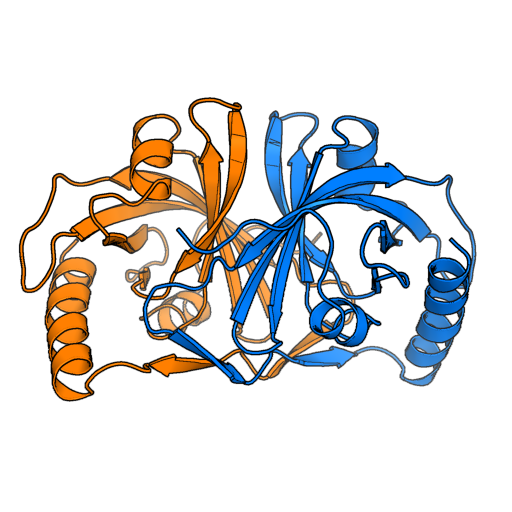ATOM 2203 N N . VAL B 1 142 ? -2.691 23.172 5.168 1 97.81 142 VAL B N 1
ATOM 2204 C CA . VAL B 1 142 ? -2.15 21.891 5.605 1 97.81 142 VAL B CA 1
ATOM 2205 C C . VAL B 1 142 ? -0.649 21.844 5.336 1 97.81 142 VAL B C 1
ATOM 2207 O O . VAL B 1 142 ? 0.136 21.484 6.215 1 97.81 142 VAL B O 1
ATOM 2210 N N . TYR B 1 143 ? -0.227 22.266 4.176 1 97.81 143 TYR B N 1
ATOM 2211 C CA . TYR B 1 143 ? 1.192 22.188 3.85 1 97.81 143 TYR B CA 1
ATOM 2212 C C . TYR B 1 143 ? 1.993 23.203 4.652 1 97.81 143 TYR B C 1
ATOM 2214 O O . TYR B 1 143 ? 3.156 22.969 4.984 1 97.81 143 TYR B O 1
ATOM 2222 N N . GLY B 1 144 ? 1.385 24.359 4.973 1 97.38 144 GLY B N 1
ATOM 2223 C CA . GLY B 1 144 ? 2.021 25.266 5.906 1 97.38 144 GLY B CA 1
ATOM 2224 C C . GLY B 1 144 ? 2.332 24.625 7.246 1 97.38 144 GLY B C 1
ATOM 2225 O O . GLY B 1 144 ? 3.418 24.828 7.797 1 97.38 144 GLY B O 1
ATOM 2226 N N . LEU B 1 145 ? 1.402 23.844 7.77 1 97.25 145 LEU B N 1
ATOM 2227 C CA . LEU B 1 145 ? 1.575 23.141 9.039 1 97.25 145 LEU B CA 1
ATOM 2228 C C . LEU B 1 145 ? 2.639 22.062 8.922 1 97.25 145 LEU B C 1
ATOM 2230 O O . LEU B 1 145 ? 3.48 21.906 9.812 1 97.25 145 LEU B O 1
ATOM 2234 N N . LEU B 1 146 ? 2.615 21.312 7.789 1 98.06 146 LEU B N 1
ATOM 2235 C CA . LEU B 1 146 ? 3.516 20.172 7.602 1 98.06 146 LEU B CA 1
ATOM 2236 C C . LEU B 1 146 ? 4.961 20.641 7.457 1 98.06 146 LEU B C 1
ATOM 2238 O O . LEU B 1 146 ? 5.875 20.031 8 1 98.06 146 LEU B O 1
ATOM 2242 N N . ARG B 1 147 ? 5.16 21.719 6.785 1 95.69 147 ARG B N 1
ATOM 2243 C CA . ARG B 1 147 ? 6.512 22.219 6.547 1 95.69 147 ARG B CA 1
ATOM 2244 C C . ARG B 1 147 ? 7.117 22.797 7.82 1 95.69 147 ARG B C 1
ATOM 2246 O O . ARG B 1 147 ? 8.336 22.906 7.945 1 95.69 147 ARG B O 1
ATOM 2253 N N . ASN B 1 148 ? 6.293 23.141 8.812 1 91.5 148 ASN B N 1
ATOM 2254 C CA . ASN B 1 148 ? 6.762 23.703 10.07 1 91.5 148 ASN B CA 1
ATOM 2255 C C . ASN B 1 148 ? 6.734 22.688 11.195 1 91.5 148 ASN B C 1
ATOM 2257 O O . ASN B 1 148 ? 6.887 23.047 12.367 1 91.5 148 ASN B O 1
ATOM 2261 N N . SER B 1 149 ? 6.438 21.469 10.844 1 90.38 149 SER B N 1
ATOM 2262 C CA . SER B 1 149 ? 6.336 20.406 11.844 1 90.38 149 SER B CA 1
ATOM 2263 C C . SER B 1 149 ? 7.676 19.703 12.055 1 90.38 149 SER B C 1
ATOM 2265 O O . SER B 1 149 ? 8.531 19.734 11.164 1 90.38 149 SER B O 1
#

Nearest PDB structures (foldseek):
  2q9k-assembly1_A-2  TM=9.165E-01  e=4.482E-12  Exiguobacterium sibiricum 255-15
  2re7-assembly1_A-2  TM=7.731E-01  e=3.045E-04  Psychrobacter arcticus 273-4
  2i51-assembly1_B  TM=7.967E-01  e=2.961E-03  Nostoc punctiforme PCC 73102
  2i51-assembly1_A  TM=7.798E-01  e=2.961E-03  Nostoc punctiforme PCC 73102
  2arz-assembly1_B  TM=6.923E-01  e=3.126E-03  Pseudomonas aeruginosa PAO1

Sequence (298 aa):
MGKVLDTLSEELVGYLQGERIVSLITIDVESKKPTLDAISWLVAHPGGKTLSFAVGHKATSARNIQHEPYIILGVVGAGSCFSIKGTAVVSDVVEKTMKLRIVTVEVEAVEDVMFYGGKVSVEPEYVKTYNAELAAKLDEEVYGLLRNSMGKVLDTLSEELVGYLQGERIVSLITIDVESKKPTLDAISWLVAHPGGKTLSFAVGHKATSARNIQHEPYIILGVVGAGSCFSIKGTAVVSDVVEKTMKLRIVTVEVEAVEDVMFYGGKVSVEPEYVKTYNAELAAKLDEEVYGLLRNS

Foldseek 3Di:
DDDKDQFDDPLVQVVFLFQAWKWKWFAQPVVRHIDIDTFTAKHQDPPRFKIKGKDAPPDSRLVRCCVPQWMWIWADDPFAIKIWIFGKDWDPWDDDPGTMIMIMTGTGIIDGPGPPPDTRPDGDGDDDPDDPVVVVRVNVVRSVVRRVD/DDDKDQFDDPLVQVVFLFQAWKWKWFQQPVVRHIDIDTFTAKHQDPPRFKIKGKDAPPDSRLVRCCRVQWMWIWADDPFAIKIWIFGKDWDPWDDDPGTMIMIMTGTGIIDGPGPPPDTRPDGDGDDDDDDPVVVVRVSVVSSVVRRVD

Organism: NCBI:txid267746